Protein AF-A0A8S3Q4H9-F1 (afdb_monomer)

Radius of gyration: 23.8 Å; Cα contacts (8 Å, |Δi|>4): 415; chains: 1; bounding box: 61×42×68 Å

Structure (mmCIF, N/CA/C/O backbone):
data_AF-A0A8S3Q4H9-F1
#
_entry.id   AF-A0A8S3Q4H9-F1
#
loop_
_atom_site.group_PDB
_atom_site.id
_atom_site.type_symbol
_atom_site.label_atom_id
_atom_site.label_alt_id
_atom_site.label_comp_id
_atom_site.label_asym_id
_atom_site.label_entity_id
_atom_site.label_seq_id
_atom_site.pdbx_PDB_ins_code
_atom_site.Cartn_x
_atom_site.Cartn_y
_atom_site.Cartn_z
_atom_site.occupancy
_atom_site.B_iso_or_equiv
_atom_site.auth_seq_id
_atom_site.auth_comp_id
_atom_site.auth_asym_id
_atom_site.auth_atom_id
_atom_site.pdbx_PDB_model_num
ATOM 1 N N . MET A 1 1 ? -7.832 9.417 -12.670 1.00 55.56 1 MET A N 1
ATOM 2 C CA . MET A 1 1 ? -7.823 9.460 -11.190 1.00 55.56 1 MET A CA 1
ATOM 3 C C . MET A 1 1 ? -7.038 8.258 -10.675 1.00 55.56 1 MET A C 1
ATOM 5 O O . MET A 1 1 ? -7.212 7.181 -11.247 1.00 55.56 1 MET A O 1
ATOM 9 N N . PRO A 1 2 ? -6.100 8.424 -9.725 1.00 68.19 2 PRO A N 1
ATOM 10 C CA . PRO A 1 2 ? -5.492 7.291 -9.022 1.00 68.19 2 PRO A CA 1
ATOM 11 C C . PRO A 1 2 ? -6.553 6.582 -8.163 1.00 68.19 2 PRO A C 1
ATOM 13 O O . PRO A 1 2 ? -7.579 7.179 -7.849 1.00 68.19 2 PRO A O 1
ATOM 16 N N . GLY A 1 3 ? -6.345 5.305 -7.834 1.00 70.69 3 GLY A N 1
ATOM 17 C CA . GLY A 1 3 ? -7.277 4.544 -6.988 1.00 70.69 3 GLY A CA 1
ATOM 18 C C . GLY A 1 3 ? -8.607 4.146 -7.646 1.00 70.69 3 GLY A C 1
ATOM 19 O O . GLY A 1 3 ? -9.469 3.593 -6.978 1.00 70.69 3 GLY A O 1
ATOM 20 N N . ALA A 1 4 ? -8.778 4.359 -8.954 1.00 74.31 4 ALA A N 1
ATOM 21 C CA . ALA A 1 4 ? -10.004 4.014 -9.687 1.00 74.31 4 ALA A CA 1
ATOM 22 C C . ALA A 1 4 ? -10.158 2.507 -10.011 1.00 74.31 4 ALA A C 1
ATOM 24 O O . ALA A 1 4 ? -11.017 2.139 -10.807 1.00 74.31 4 ALA A O 1
ATOM 25 N N . GLY A 1 5 ? -9.307 1.639 -9.448 1.00 77.88 5 GLY A N 1
ATOM 26 C CA . GLY A 1 5 ? -9.375 0.186 -9.648 1.00 77.88 5 GLY A CA 1
ATOM 27 C C . GLY A 1 5 ? -8.655 -0.358 -10.889 1.00 77.88 5 GLY A C 1
ATOM 28 O O . GLY A 1 5 ? -9.023 -1.428 -11.362 1.00 77.88 5 GLY A O 1
ATOM 29 N N . LYS A 1 6 ? -7.635 0.336 -11.417 1.00 81.19 6 LYS A N 1
ATOM 30 C CA . LYS A 1 6 ? -6.842 -0.126 -12.578 1.00 81.19 6 LYS A CA 1
ATOM 31 C C . LYS A 1 6 ? -6.158 -1.478 -12.323 1.00 81.19 6 LYS A C 1
ATOM 33 O O . LYS A 1 6 ? -6.389 -2.423 -13.072 1.00 81.19 6 LYS A O 1
ATOM 38 N N . SER A 1 7 ? -5.401 -1.598 -11.232 1.00 82.50 7 SER A N 1
ATOM 39 C CA . SER A 1 7 ? -4.719 -2.846 -10.851 1.00 82.50 7 SER A CA 1
ATOM 40 C C . SER A 1 7 ? -5.711 -3.997 -10.637 1.00 82.50 7 SER A C 1
ATOM 42 O O . SER A 1 7 ? -5.511 -5.111 -11.104 1.00 82.50 7 SER A O 1
ATOM 44 N N . GLU A 1 8 ? -6.851 -3.695 -10.022 1.00 83.69 8 GLU A N 1
ATOM 45 C CA . GLU A 1 8 ? -7.946 -4.632 -9.755 1.00 83.69 8 GLU A CA 1
ATOM 46 C C . GLU A 1 8 ? -8.683 -5.077 -11.044 1.00 83.69 8 GLU A C 1
ATOM 48 O O . GLU A 1 8 ? -9.202 -6.194 -11.145 1.00 83.69 8 GLU A O 1
ATOM 53 N N . LEU A 1 9 ? -8.734 -4.221 -12.071 1.00 85.62 9 LEU A N 1
ATOM 54 C CA . LEU A 1 9 ? -9.206 -4.590 -13.406 1.00 85.62 9 LEU A CA 1
ATOM 55 C C . LEU A 1 9 ? -8.217 -5.547 -14.086 1.00 85.62 9 LEU A C 1
ATOM 57 O O . LEU A 1 9 ? -8.641 -6.572 -14.623 1.00 85.62 9 LEU A O 1
ATOM 61 N N . ILE A 1 10 ? -6.917 -5.249 -14.012 1.00 89.12 10 ILE A N 1
ATOM 62 C CA . ILE A 1 10 ? -5.840 -6.097 -14.544 1.00 89.12 10 ILE A CA 1
ATOM 63 C C . ILE A 1 10 ? -5.882 -7.490 -13.911 1.00 89.12 10 ILE A C 1
ATOM 65 O O . ILE A 1 10 ? -5.865 -8.487 -14.634 1.00 89.12 10 ILE A O 1
ATOM 69 N N . GLU A 1 11 ? -6.023 -7.578 -12.587 1.00 87.75 11 GLU A N 1
ATOM 70 C CA . GLU A 1 11 ? -6.192 -8.860 -11.896 1.00 87.75 11 GLU A CA 1
ATOM 71 C C . GLU A 1 11 ? -7.419 -9.621 -12.405 1.00 87.75 11 GLU A C 1
ATOM 73 O O . GLU A 1 11 ? -7.334 -10.815 -12.697 1.00 87.75 11 GLU A O 1
ATOM 78 N N . SER A 1 12 ? -8.547 -8.935 -12.609 1.00 87.88 12 SER A N 1
ATOM 79 C CA . SER A 1 12 ? -9.756 -9.578 -13.130 1.00 87.88 12 SER A CA 1
ATOM 80 C C . SER A 1 12 ? -9.584 -10.129 -14.553 1.00 87.88 12 SER A C 1
ATOM 82 O O . SER A 1 12 ? -10.133 -11.187 -14.867 1.00 87.88 12 SER A O 1
ATOM 84 N N . TYR A 1 13 ? -8.813 -9.452 -15.412 1.00 90.81 13 TYR A N 1
ATOM 85 C CA . TYR A 1 13 ? -8.485 -9.951 -16.748 1.00 90.81 13 TYR A CA 1
ATOM 86 C C . TYR A 1 13 ? -7.515 -11.127 -16.692 1.00 90.81 13 TYR A C 1
ATOM 88 O O . TYR A 1 13 ? -7.746 -12.128 -17.369 1.00 90.81 13 TYR A O 1
ATOM 96 N N . ALA A 1 14 ? -6.491 -11.055 -15.843 1.00 91.75 14 ALA A N 1
ATOM 97 C CA . ALA A 1 14 ? -5.544 -12.147 -15.668 1.00 91.75 14 ALA A CA 1
ATOM 98 C C . ALA A 1 14 ? -6.240 -13.424 -15.171 1.00 91.75 14 ALA A C 1
ATOM 100 O O . ALA A 1 14 ? -5.990 -14.501 -15.707 1.00 91.75 14 ALA A O 1
ATOM 101 N N . ILE A 1 15 ? -7.172 -13.306 -14.216 1.00 90.88 15 ILE A N 1
ATOM 102 C CA . ILE A 1 15 ? -7.975 -14.438 -13.725 1.00 90.88 15 ILE A CA 1
ATOM 103 C C . ILE A 1 15 ? -8.816 -15.046 -14.854 1.00 90.88 15 ILE A C 1
ATOM 105 O O . ILE A 1 15 ? -8.842 -16.268 -14.998 1.00 90.88 15 ILE A O 1
ATOM 109 N N . LYS A 1 16 ? -9.474 -14.216 -15.679 1.00 92.62 16 LYS A N 1
ATOM 110 C CA . LYS A 1 16 ? -10.245 -14.687 -16.847 1.00 92.62 16 LYS A CA 1
ATOM 111 C C . LYS A 1 16 ? -9.372 -15.437 -17.855 1.00 92.62 16 LYS A C 1
ATOM 113 O O . LYS A 1 16 ? -9.821 -16.431 -18.415 1.00 92.62 16 LYS A O 1
ATOM 118 N N . ASP A 1 17 ? -8.131 -14.995 -18.038 1.00 92.00 17 ASP A N 1
ATOM 119 C CA . ASP A 1 17 ? -7.138 -15.629 -18.910 1.00 92.00 17 ASP A CA 1
ATOM 120 C C . ASP A 1 17 ? -6.414 -16.825 -18.248 1.00 92.00 17 ASP A C 1
ATOM 122 O O . ASP A 1 17 ? -5.519 -17.418 -18.855 1.00 92.00 17 ASP A O 1
ATOM 126 N N . VAL A 1 18 ? -6.787 -17.206 -17.016 1.00 94.62 18 VAL A N 1
ATOM 127 C CA . VAL A 1 18 ? -6.151 -18.277 -16.220 1.00 94.62 18 VAL A CA 1
ATOM 128 C C . VAL A 1 18 ? -4.647 -18.022 -16.018 1.00 94.62 18 VAL A C 1
ATOM 130 O O . VAL A 1 18 ? -3.803 -18.917 -16.102 1.00 94.62 18 VAL A O 1
ATOM 133 N N . LYS A 1 19 ? -4.296 -16.760 -15.761 1.00 94.44 19 LYS A N 1
ATOM 134 C CA . LYS A 1 19 ? -2.932 -16.297 -15.498 1.00 94.44 19 LYS A CA 1
ATOM 135 C C . LYS A 1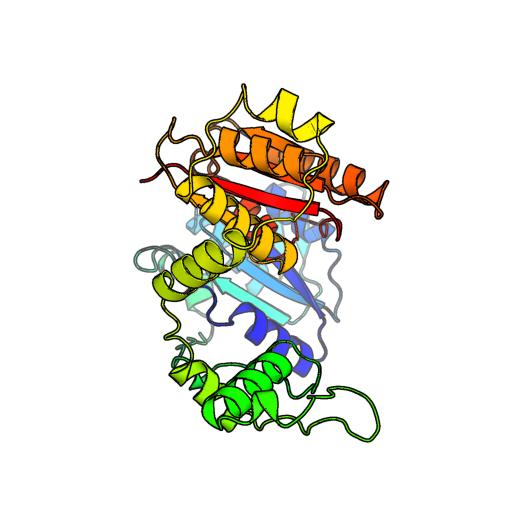 19 ? -2.796 -15.782 -14.071 1.00 94.44 19 LYS A C 1
ATOM 137 O O . LYS A 1 19 ? -3.729 -15.236 -13.489 1.00 94.44 19 LYS A O 1
ATOM 142 N N . ARG A 1 20 ? -1.584 -15.896 -13.528 1.00 92.00 20 ARG A N 1
ATOM 143 C CA . ARG A 1 20 ? -1.177 -15.228 -12.286 1.00 92.00 20 ARG A CA 1
ATOM 144 C C . ARG A 1 20 ? -0.385 -13.966 -12.618 1.00 92.00 20 ARG A C 1
ATOM 146 O O . ARG A 1 20 ? 0.617 -14.046 -13.324 1.00 92.00 20 ARG A O 1
ATOM 153 N N . THR A 1 21 ? -0.800 -12.821 -12.096 1.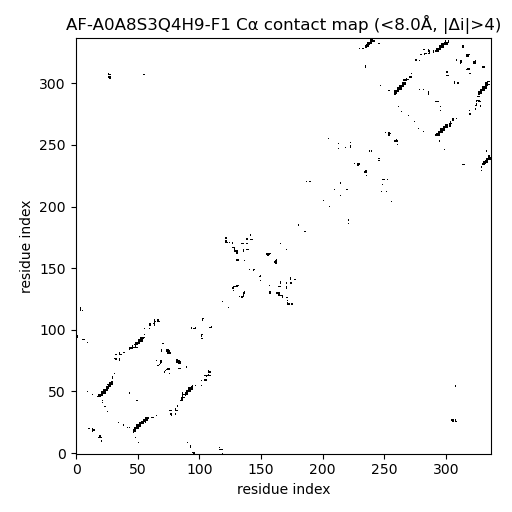00 92.31 21 THR A N 1
ATOM 154 C CA . THR A 1 21 ? -0.075 -11.559 -12.279 1.00 92.31 21 THR A CA 1
ATOM 155 C C . THR A 1 21 ? 1.263 -11.576 -11.537 1.00 92.31 21 THR A C 1
ATOM 157 O O . THR A 1 21 ? 1.372 -12.077 -10.415 1.00 92.31 21 THR A O 1
ATOM 160 N N . VAL A 1 22 ? 2.299 -11.039 -12.182 1.00 90.00 22 VAL A N 1
ATOM 161 C CA . VAL A 1 22 ? 3.592 -10.728 -11.563 1.00 90.00 22 VAL A CA 1
ATOM 162 C C . VAL A 1 22 ? 3.902 -9.268 -11.855 1.00 90.00 22 VAL A C 1
ATOM 164 O O . VAL A 1 22 ? 4.101 -8.897 -13.013 1.00 90.00 22 VAL A O 1
ATOM 167 N N . THR A 1 23 ? 3.905 -8.447 -10.808 1.00 89.88 23 THR A N 1
ATOM 168 C CA . THR A 1 23 ? 4.097 -6.999 -10.920 1.00 89.88 23 THR A CA 1
ATOM 169 C C . THR A 1 23 ? 5.568 -6.649 -11.125 1.00 89.88 23 THR A C 1
ATOM 171 O O . THR A 1 23 ? 6.446 -7.135 -10.413 1.00 89.88 23 THR A O 1
ATOM 174 N N . PHE A 1 24 ? 5.831 -5.763 -12.080 1.00 90.31 24 PHE A N 1
ATOM 175 C CA . PHE A 1 24 ? 7.130 -5.187 -12.381 1.00 90.31 24 PHE A CA 1
ATOM 176 C C . PHE A 1 24 ? 7.023 -3.661 -12.373 1.00 90.31 24 PHE A C 1
ATOM 178 O O . PHE A 1 24 ? 6.574 -3.048 -13.339 1.00 90.31 24 PHE A O 1
ATOM 185 N N . GLN A 1 25 ? 7.419 -3.055 -11.255 1.00 86.94 25 GLN A N 1
ATOM 186 C CA . GLN A 1 25 ? 7.307 -1.612 -11.049 1.00 86.94 25 GLN A CA 1
ATOM 187 C C . GLN A 1 25 ? 8.509 -0.856 -11.638 1.00 86.94 25 GLN A C 1
ATOM 189 O O . GLN A 1 25 ? 9.664 -1.208 -11.370 1.00 86.94 25 GLN A O 1
ATOM 194 N N . ILE A 1 26 ? 8.254 0.210 -12.392 1.00 87.19 26 ILE A N 1
ATOM 195 C CA . ILE A 1 26 ? 9.269 1.087 -12.985 1.00 87.19 26 ILE A CA 1
ATOM 196 C C . ILE A 1 26 ? 8.989 2.525 -12.541 1.00 87.19 26 ILE A C 1
ATOM 198 O O . ILE A 1 26 ? 7.972 3.102 -12.909 1.00 87.19 26 ILE A O 1
ATOM 202 N N . SER A 1 27 ? 9.883 3.111 -11.748 1.00 83.00 27 SER A N 1
ATOM 203 C CA . SER A 1 27 ? 9.786 4.503 -11.289 1.00 83.00 27 SER A CA 1
ATOM 204 C C . SER A 1 27 ? 11.159 5.037 -10.884 1.00 83.00 27 SER A C 1
ATOM 206 O O . SER A 1 27 ? 12.018 4.248 -10.498 1.00 83.00 27 SER A O 1
ATOM 208 N N . GLY A 1 28 ? 11.335 6.358 -10.893 1.00 77.06 28 GLY A N 1
ATOM 209 C CA . GLY A 1 28 ? 12.573 7.032 -10.502 1.00 77.06 28 GLY A CA 1
ATOM 210 C C . GLY A 1 28 ? 13.608 7.107 -11.634 1.00 77.06 28 GLY A C 1
ATOM 211 O O . GLY A 1 28 ? 13.233 7.120 -12.813 1.00 77.06 28 GLY A O 1
ATOM 212 N N . PRO A 1 29 ? 14.907 7.189 -11.297 1.00 75.81 29 PRO A N 1
ATOM 213 C CA . PRO A 1 29 ? 15.983 7.232 -12.279 1.00 75.81 29 PRO A CA 1
ATOM 214 C C . PRO A 1 29 ? 15.976 6.015 -13.212 1.00 75.81 29 PRO A C 1
ATOM 216 O O . PRO A 1 29 ? 15.948 4.868 -12.760 1.00 75.81 29 PRO A O 1
ATOM 219 N N . PHE A 1 30 ? 16.020 6.247 -14.524 1.00 86.88 30 PHE A N 1
ATOM 220 C CA . PHE A 1 30 ? 16.040 5.153 -15.494 1.00 86.88 30 PHE A CA 1
ATOM 221 C C . PHE A 1 30 ? 17.415 4.464 -15.524 1.00 86.88 30 PHE A C 1
ATOM 223 O O . PHE A 1 30 ? 18.418 5.054 -15.917 1.00 86.88 30 PHE A O 1
ATOM 230 N N . ASN A 1 31 ? 17.459 3.185 -15.135 1.00 89.62 31 ASN A N 1
ATOM 231 C CA . ASN A 1 31 ? 18.650 2.337 -15.221 1.00 89.62 31 ASN A CA 1
ATOM 232 C C . ASN A 1 31 ? 18.332 1.048 -15.986 1.00 89.62 31 ASN A C 1
ATOM 234 O O . ASN A 1 31 ? 17.812 0.078 -15.429 1.00 89.62 31 ASN A O 1
ATOM 238 N N . ARG A 1 32 ? 18.699 1.022 -17.270 1.00 94.12 32 ARG A N 1
ATOM 239 C CA . ARG A 1 32 ? 18.432 -0.102 -18.172 1.00 94.12 32 ARG A CA 1
ATOM 240 C C . ARG A 1 32 ? 18.973 -1.439 -17.661 1.00 94.12 32 ARG A C 1
ATOM 242 O O . ARG A 1 32 ? 18.243 -2.426 -17.682 1.00 94.12 32 ARG A O 1
ATOM 249 N N . LEU A 1 33 ? 20.233 -1.490 -17.221 1.00 93.31 33 LEU A N 1
ATOM 250 C CA . LEU A 1 33 ? 20.851 -2.734 -16.746 1.00 93.31 33 LEU A CA 1
ATOM 251 C C . LEU A 1 33 ? 20.125 -3.255 -15.499 1.00 93.31 33 LEU A C 1
ATOM 253 O O . LEU A 1 33 ? 19.738 -4.421 -15.468 1.00 93.31 33 LEU A O 1
ATOM 257 N N . GLY A 1 34 ? 19.851 -2.369 -14.538 1.00 89.44 34 GLY A N 1
ATOM 258 C CA . GLY A 1 34 ? 19.117 -2.719 -13.321 1.00 89.44 34 GLY A CA 1
ATOM 259 C C . GLY A 1 34 ? 17.703 -3.239 -13.603 1.00 89.44 34 GLY A C 1
ATOM 260 O O . GLY A 1 34 ? 17.252 -4.187 -12.963 1.00 89.44 34 GLY A O 1
ATOM 261 N N . LEU A 1 35 ? 17.002 -2.687 -14.602 1.00 93.06 35 LEU A N 1
ATOM 262 C CA . LEU A 1 35 ? 15.692 -3.204 -15.021 1.00 93.06 35 LEU A CA 1
ATOM 263 C C . LEU A 1 35 ? 15.782 -4.619 -15.610 1.00 93.06 35 LEU A C 1
ATOM 265 O O . LEU A 1 35 ? 14.942 -5.459 -15.289 1.00 93.06 35 LEU A O 1
ATOM 269 N N . ILE A 1 36 ? 16.797 -4.906 -16.431 1.00 96.25 36 ILE A N 1
ATOM 270 C CA . ILE A 1 36 ? 17.010 -6.248 -17.000 1.00 96.25 36 ILE A CA 1
ATOM 271 C C . ILE A 1 36 ? 17.325 -7.260 -15.894 1.00 96.25 36 ILE A C 1
ATOM 273 O O . ILE A 1 36 ? 16.748 -8.346 -15.873 1.00 96.25 36 ILE A O 1
ATOM 277 N N . GLU A 1 37 ? 18.195 -6.906 -14.949 1.00 91.94 37 GLU A N 1
ATOM 278 C CA . GLU A 1 37 ? 18.534 -7.768 -13.811 1.00 91.94 37 GLU A CA 1
ATOM 279 C C . GLU A 1 37 ? 17.305 -8.075 -12.946 1.00 91.94 37 GLU A C 1
ATOM 281 O O . GLU A 1 37 ? 17.065 -9.235 -12.598 1.00 91.94 37 GLU A O 1
ATOM 286 N N . ARG A 1 38 ? 16.461 -7.071 -12.679 1.00 91.62 38 ARG A N 1
ATOM 287 C CA . ARG A 1 38 ? 15.190 -7.263 -11.967 1.00 91.62 38 ARG A CA 1
ATOM 288 C C . ARG A 1 38 ? 14.218 -8.157 -12.744 1.00 91.62 38 ARG A C 1
ATOM 290 O O . ARG A 1 38 ? 13.607 -9.033 -12.137 1.00 91.62 38 ARG A O 1
ATOM 297 N N . LEU A 1 39 ? 14.098 -8.009 -14.069 1.00 94.38 39 LEU A N 1
ATOM 298 C CA . LEU A 1 39 ? 13.272 -8.902 -14.902 1.00 94.38 39 LEU A CA 1
ATOM 299 C C . LEU A 1 39 ? 13.735 -10.364 -14.817 1.00 94.38 39 LEU A C 1
ATOM 301 O O . LEU A 1 39 ? 12.905 -11.270 -14.714 1.00 94.38 39 LEU A O 1
ATOM 305 N N . ILE A 1 40 ? 15.050 -10.604 -14.815 1.00 94.25 40 ILE A N 1
ATOM 306 C CA . ILE A 1 40 ? 15.623 -11.948 -14.648 1.00 94.25 40 ILE A CA 1
ATOM 307 C C . ILE A 1 40 ? 15.227 -12.535 -13.283 1.00 94.25 40 ILE A C 1
ATOM 309 O O . ILE A 1 40 ? 14.835 -13.703 -13.198 1.00 94.25 40 ILE A O 1
ATOM 313 N N . GLN A 1 41 ? 15.273 -11.729 -12.218 1.00 91.44 41 GLN A N 1
ATOM 314 C CA . GLN A 1 41 ? 14.922 -12.158 -10.859 1.00 91.44 41 GLN A CA 1
ATOM 315 C C . GLN A 1 41 ? 13.446 -12.557 -10.701 1.00 91.44 41 GLN A C 1
ATOM 317 O O . GLN A 1 41 ? 13.153 -13.430 -9.882 1.00 91.44 41 GLN A O 1
ATOM 322 N N . LEU A 1 42 ? 12.531 -12.010 -11.516 1.00 89.31 42 LEU A N 1
ATOM 323 C CA . LEU A 1 42 ? 11.105 -12.373 -11.483 1.00 89.31 42 LEU A CA 1
ATOM 324 C C . LEU A 1 42 ? 10.833 -13.839 -11.853 1.00 89.31 42 LEU A C 1
ATOM 326 O O . LEU A 1 42 ? 9.771 -14.361 -11.515 1.00 89.31 42 LEU A O 1
ATOM 330 N N . LYS A 1 43 ? 11.759 -14.507 -12.564 1.00 92.06 43 LYS A N 1
ATOM 331 C CA . LYS A 1 43 ? 11.639 -15.920 -12.985 1.00 92.06 43 LYS A CA 1
ATOM 332 C C . LYS A 1 43 ? 10.281 -16.241 -13.633 1.00 92.06 43 LYS A C 1
ATOM 334 O O . LYS A 1 43 ? 9.642 -17.245 -13.304 1.00 92.06 43 LYS A O 1
ATOM 339 N N . LEU A 1 44 ? 9.832 -15.379 -14.552 1.00 93.94 44 LEU A N 1
ATOM 340 C CA . LEU A 1 44 ? 8.531 -15.511 -15.215 1.00 93.94 44 LEU A CA 1
ATOM 341 C C . LEU A 1 44 ? 8.364 -16.873 -15.909 1.00 93.94 44 LEU A C 1
ATOM 343 O O . LEU A 1 44 ? 9.315 -17.463 -16.422 1.00 93.94 44 LEU A O 1
ATOM 347 N N . GLN A 1 45 ? 7.121 -17.352 -15.940 1.00 93.62 45 GLN A N 1
ATOM 348 C CA . GLN A 1 45 ? 6.710 -18.645 -16.487 1.00 93.62 45 GLN A CA 1
ATOM 349 C C . GLN A 1 45 ? 5.491 -18.434 -17.387 1.00 93.62 45 GLN A C 1
ATOM 351 O O . GLN A 1 45 ? 4.822 -17.408 -17.294 1.00 93.62 45 GLN A O 1
ATOM 356 N N . ARG A 1 46 ? 5.140 -19.424 -18.213 1.00 93.50 46 ARG A N 1
ATOM 357 C CA . ARG A 1 46 ? 4.017 -19.315 -19.168 1.00 93.50 46 ARG A CA 1
ATOM 358 C C . ARG A 1 46 ? 2.641 -19.092 -18.533 1.00 93.50 46 ARG A C 1
ATOM 360 O O . ARG A 1 46 ? 1.741 -18.596 -19.199 1.00 93.50 46 ARG A O 1
ATOM 367 N N . TYR A 1 47 ? 2.449 -19.484 -17.276 1.00 93.19 47 TYR A N 1
ATOM 368 C CA . TYR A 1 47 ? 1.200 -19.246 -16.543 1.00 93.19 47 TYR A CA 1
ATOM 369 C C . TYR A 1 47 ? 1.173 -17.873 -15.849 1.00 93.19 47 TYR A C 1
ATOM 371 O O . TYR A 1 47 ? 0.164 -17.508 -15.247 1.00 93.19 47 TYR A O 1
ATOM 379 N N . HIS A 1 48 ? 2.267 -17.108 -15.919 1.00 95.44 48 HIS A N 1
ATOM 380 C CA . HIS A 1 48 ? 2.303 -15.735 -15.440 1.00 95.44 48 HIS A CA 1
ATOM 381 C C . HIS A 1 48 ? 1.818 -14.761 -16.519 1.00 95.44 48 HIS A C 1
ATOM 383 O O . HIS A 1 48 ? 2.014 -14.992 -17.712 1.00 95.44 48 HIS A O 1
ATOM 389 N N . ALA A 1 49 ? 1.226 -13.655 -16.079 1.00 95.88 49 ALA A N 1
ATOM 390 C CA . ALA A 1 49 ? 1.061 -12.443 -16.868 1.00 95.88 49 ALA A CA 1
ATOM 391 C C . ALA A 1 49 ? 1.956 -11.351 -16.272 1.00 95.88 49 ALA A C 1
ATOM 393 O O . ALA A 1 49 ? 1.912 -11.107 -15.063 1.00 95.88 49 ALA A O 1
ATOM 394 N N . LEU A 1 50 ? 2.777 -10.712 -17.105 1.00 95.56 50 LEU A N 1
ATOM 395 C CA . LEU A 1 50 ? 3.637 -9.616 -16.671 1.00 95.56 50 LEU A CA 1
ATOM 396 C C . LEU A 1 50 ? 2.799 -8.347 -16.534 1.00 95.56 50 LEU A C 1
ATOM 398 O O . LEU A 1 50 ? 2.216 -7.878 -17.505 1.00 95.56 50 LEU A O 1
ATOM 402 N N . TYR A 1 51 ? 2.747 -7.785 -15.336 1.00 94.00 51 TYR A N 1
ATOM 403 C CA . TYR A 1 51 ? 2.058 -6.531 -15.074 1.00 94.00 51 TYR A CA 1
ATOM 404 C C . TYR A 1 51 ? 3.095 -5.427 -14.859 1.00 94.00 51 TYR A C 1
ATOM 406 O O . TYR A 1 51 ? 3.753 -5.391 -13.826 1.00 94.00 51 TYR A O 1
ATOM 414 N N . ILE A 1 52 ? 3.275 -4.556 -15.850 1.00 92.56 52 ILE A N 1
ATOM 415 C CA . ILE A 1 52 ? 4.220 -3.439 -15.803 1.00 92.56 52 ILE A CA 1
ATOM 416 C C . ILE A 1 52 ? 3.501 -2.217 -15.225 1.00 92.56 52 ILE A C 1
ATOM 418 O O . ILE A 1 52 ? 2.594 -1.681 -15.860 1.00 92.56 52 ILE A O 1
ATOM 422 N N . ASP A 1 53 ? 3.916 -1.786 -14.037 1.00 88.38 53 ASP A N 1
ATOM 423 C CA . ASP A 1 53 ? 3.396 -0.593 -13.361 1.00 88.38 53 ASP A CA 1
ATOM 424 C C . ASP A 1 53 ? 4.404 0.556 -13.496 1.00 88.38 53 ASP A C 1
ATOM 426 O O . ASP A 1 53 ? 5.504 0.502 -12.939 1.00 88.38 53 ASP A O 1
ATOM 430 N N . ILE A 1 54 ? 4.059 1.564 -14.299 1.00 87.62 54 ILE A N 1
ATOM 431 C CA . ILE A 1 54 ? 4.943 2.670 -14.670 1.00 87.62 54 ILE A CA 1
ATOM 432 C C . ILE A 1 54 ? 4.565 3.921 -13.876 1.00 87.62 54 ILE A C 1
ATOM 434 O O . ILE A 1 54 ? 3.551 4.569 -14.145 1.00 87.62 54 ILE A O 1
ATOM 438 N N . GLY A 1 55 ? 5.426 4.292 -12.932 1.00 82.44 55 GLY A N 1
ATOM 439 C CA . GLY A 1 55 ? 5.391 5.563 -12.215 1.00 82.44 55 GLY A CA 1
ATOM 440 C C . GLY A 1 55 ? 6.157 6.680 -12.931 1.00 82.44 55 GLY A C 1
ATOM 441 O O . GLY A 1 55 ? 6.570 6.554 -14.081 1.00 82.44 55 GLY A O 1
ATOM 442 N N . THR A 1 56 ? 6.381 7.793 -12.230 1.00 77.88 56 THR A N 1
ATOM 443 C CA . THR A 1 56 ? 7.242 8.884 -12.716 1.00 77.88 56 THR A CA 1
ATOM 444 C C . THR A 1 56 ? 8.663 8.374 -12.946 1.00 77.88 56 THR A C 1
ATOM 446 O O . THR A 1 56 ? 9.214 7.719 -12.064 1.00 77.88 56 THR A O 1
ATOM 449 N N . VAL A 1 57 ? 9.264 8.696 -14.093 1.00 82.50 57 VAL A N 1
ATOM 450 C CA . VAL A 1 57 ? 10.638 8.312 -14.455 1.00 82.50 57 VAL A CA 1
ATOM 451 C C . VAL A 1 57 ? 11.448 9.516 -14.926 1.00 82.50 57 VAL A C 1
ATOM 453 O O . VAL A 1 57 ? 10.879 10.456 -15.479 1.00 82.50 57 VAL A O 1
ATOM 456 N N . SER A 1 58 ? 12.767 9.486 -14.709 1.00 80.06 58 SER A N 1
ATOM 457 C CA . SER A 1 58 ? 13.670 10.581 -15.100 1.00 80.06 58 SER A CA 1
ATOM 458 C C . SER A 1 58 ? 13.850 10.706 -16.615 1.00 80.06 58 SER A C 1
ATOM 460 O O . SER A 1 58 ? 13.998 11.814 -17.119 1.00 80.06 58 SER A O 1
ATOM 462 N N . ASP A 1 59 ? 13.844 9.575 -17.328 1.00 86.62 59 ASP A N 1
ATOM 463 C CA . ASP A 1 59 ? 14.011 9.509 -18.781 1.00 86.62 59 ASP A CA 1
ATOM 464 C C . ASP A 1 59 ? 12.917 8.623 -19.406 1.00 86.62 59 ASP A C 1
ATOM 466 O O . ASP A 1 59 ? 13.030 7.392 -19.425 1.00 86.62 59 ASP A O 1
ATOM 470 N N . PRO A 1 60 ? 11.806 9.223 -19.866 1.00 88.25 60 PRO A N 1
ATOM 471 C CA . PRO A 1 60 ? 10.713 8.472 -20.464 1.00 88.25 60 PRO A CA 1
ATOM 472 C C . PRO A 1 60 ? 11.019 7.996 -21.893 1.00 88.25 60 PRO A C 1
ATOM 474 O O . PRO A 1 60 ? 10.391 7.040 -22.340 1.00 88.25 60 PRO A O 1
ATOM 477 N N . PHE A 1 61 ? 11.969 8.609 -22.609 1.00 90.44 61 PHE A N 1
ATOM 478 C CA . PHE A 1 61 ? 12.298 8.212 -23.984 1.00 90.44 61 PHE A CA 1
ATOM 479 C C . PHE A 1 61 ? 13.085 6.904 -24.006 1.00 90.44 61 PHE A C 1
ATOM 481 O O . PHE A 1 61 ? 12.740 5.982 -24.747 1.00 90.44 61 PHE A O 1
ATOM 488 N N . ASP A 1 62 ? 14.094 6.787 -23.145 1.00 92.12 62 ASP A N 1
ATOM 489 C CA . ASP A 1 62 ? 14.842 5.539 -22.997 1.00 92.12 62 ASP A CA 1
ATOM 490 C C . ASP A 1 62 ? 13.960 4.408 -22.445 1.00 92.12 62 ASP A C 1
ATOM 492 O O . ASP A 1 62 ? 14.104 3.242 -22.843 1.00 92.12 62 ASP A O 1
ATOM 496 N N . LEU A 1 63 ? 12.994 4.746 -21.581 1.00 93.50 63 LEU A N 1
ATOM 497 C CA . LEU A 1 63 ? 11.961 3.806 -21.160 1.00 93.50 63 LEU A CA 1
ATOM 498 C C . LEU A 1 63 ? 11.096 3.346 -22.340 1.00 93.50 63 LEU A C 1
ATOM 500 O O . LEU A 1 63 ? 10.833 2.149 -22.447 1.00 93.50 63 LEU A O 1
ATOM 504 N N . ASP A 1 64 ? 10.676 4.242 -23.235 1.00 93.62 64 ASP A N 1
ATOM 505 C CA . ASP A 1 64 ? 9.878 3.864 -24.406 1.00 93.62 64 ASP A CA 1
ATOM 506 C C . ASP A 1 64 ? 10.631 2.876 -25.307 1.00 93.62 64 ASP A C 1
ATOM 508 O O . ASP A 1 64 ? 10.084 1.840 -25.681 1.00 93.62 64 ASP A O 1
ATOM 512 N N . ILE A 1 65 ? 11.920 3.126 -25.569 1.00 94.00 65 ILE A N 1
ATOM 513 C CA . ILE A 1 65 ? 12.783 2.214 -26.340 1.00 94.00 65 ILE A CA 1
ATOM 514 C C . ILE A 1 65 ? 12.886 0.849 -25.650 1.00 94.00 65 ILE A C 1
ATOM 516 O O . ILE A 1 65 ? 12.824 -0.198 -26.302 1.00 94.00 65 ILE A O 1
ATOM 520 N N . PHE A 1 66 ? 13.050 0.838 -24.327 1.00 95.75 66 PHE A N 1
ATOM 521 C CA . PHE A 1 66 ? 13.089 -0.394 -23.547 1.00 95.75 66 PHE A CA 1
ATOM 522 C C . PHE A 1 66 ? 11.773 -1.177 -23.642 1.00 95.75 66 PHE A C 1
ATOM 524 O O . PHE A 1 66 ? 11.800 -2.382 -23.896 1.00 95.75 66 PHE A O 1
ATOM 531 N N . LEU A 1 67 ? 10.629 -0.504 -23.483 1.00 94.94 67 LEU A N 1
ATOM 532 C CA . LEU A 1 67 ? 9.305 -1.116 -23.598 1.00 94.94 67 LEU A CA 1
ATOM 533 C C . LEU A 1 67 ? 9.052 -1.634 -25.014 1.00 94.94 67 LEU A C 1
ATOM 535 O O . LEU A 1 67 ? 8.545 -2.743 -25.163 1.00 94.94 67 LEU A O 1
ATOM 539 N N . PHE A 1 68 ? 9.456 -0.886 -26.042 1.00 94.56 68 PHE A N 1
ATOM 540 C CA . PHE A 1 68 ? 9.368 -1.315 -27.435 1.00 94.56 68 PHE A CA 1
ATOM 541 C C . PHE A 1 68 ? 10.090 -2.638 -27.649 1.00 94.56 68 PHE A C 1
ATOM 543 O O . PHE A 1 68 ? 9.501 -3.605 -28.124 1.00 94.56 68 PHE A O 1
ATOM 550 N N . GLN A 1 69 ? 11.354 -2.713 -27.240 1.00 95.50 69 GLN A N 1
ATOM 551 C CA . GLN A 1 69 ? 12.148 -3.927 -27.389 1.00 95.50 69 GLN A CA 1
ATOM 552 C C . GLN A 1 69 ? 11.545 -5.093 -26.596 1.00 95.50 69 GLN A C 1
ATOM 554 O O . GLN A 1 69 ? 11.375 -6.187 -27.137 1.00 95.50 69 GLN A O 1
ATOM 559 N N . LEU A 1 70 ? 11.138 -4.849 -25.349 1.00 95.44 70 LEU A N 1
ATOM 560 C CA . LEU A 1 70 ? 10.549 -5.881 -24.505 1.00 95.44 70 LEU A CA 1
ATOM 561 C C . LEU A 1 70 ? 9.246 -6.428 -25.097 1.00 95.44 70 LEU A C 1
ATOM 563 O O . LEU A 1 70 ? 9.106 -7.637 -25.219 1.00 95.44 70 LEU A O 1
ATOM 567 N N . ILE A 1 71 ? 8.308 -5.558 -25.469 1.00 92.88 71 ILE A N 1
ATOM 568 C CA . ILE A 1 71 ? 6.945 -5.943 -25.857 1.00 92.88 71 ILE A CA 1
ATOM 569 C C . ILE A 1 71 ? 6.889 -6.401 -27.316 1.00 92.88 71 ILE A C 1
ATOM 571 O O . ILE A 1 71 ? 6.230 -7.391 -27.623 1.00 92.88 71 ILE A O 1
ATOM 575 N N . VAL A 1 72 ? 7.563 -5.685 -28.218 1.00 91.38 72 VAL A N 1
ATOM 576 C CA . VAL A 1 72 ? 7.474 -5.929 -29.665 1.00 91.38 72 VAL A CA 1
ATOM 577 C C . VAL A 1 72 ? 8.451 -7.012 -30.101 1.00 91.38 72 VAL A C 1
ATOM 579 O O . VAL A 1 72 ? 8.072 -7.901 -30.860 1.00 91.38 72 VAL A O 1
ATOM 582 N N . PHE A 1 73 ? 9.698 -6.974 -29.623 1.00 93.81 73 PHE A N 1
ATOM 583 C CA . PHE A 1 73 ? 10.685 -8.001 -29.977 1.00 93.81 73 PHE A CA 1
ATOM 584 C C . PHE A 1 73 ? 10.682 -9.196 -29.028 1.00 93.81 73 PHE A C 1
ATOM 586 O O . PHE A 1 73 ? 11.239 -10.241 -29.363 1.00 93.81 73 PHE A O 1
ATOM 593 N N . GLY A 1 74 ? 10.082 -9.066 -27.846 1.00 94.62 74 GLY A N 1
ATOM 594 C CA . GLY A 1 74 ? 10.116 -10.118 -26.837 1.00 94.62 74 GLY A CA 1
ATOM 595 C C . GLY A 1 74 ? 11.457 -10.228 -26.112 1.00 94.62 74 GLY A C 1
ATOM 596 O O . GLY A 1 74 ? 11.659 -11.200 -25.385 1.00 94.62 74 GLY A O 1
ATOM 597 N N . TYR A 1 75 ? 12.388 -9.283 -26.302 1.00 95.81 75 TYR A N 1
ATOM 598 C CA . TYR A 1 75 ? 13.701 -9.318 -25.658 1.00 95.81 75 TYR A CA 1
ATOM 599 C C . TYR A 1 75 ? 14.292 -7.925 -25.419 1.00 95.81 75 TYR A C 1
ATOM 601 O O . TYR A 1 75 ? 14.058 -6.984 -26.170 1.00 95.81 75 TYR A O 1
ATOM 609 N N . VAL A 1 76 ? 15.127 -7.813 -24.388 1.00 97.12 76 VAL A N 1
ATOM 610 C CA . VAL A 1 76 ? 15.919 -6.618 -24.065 1.00 97.12 76 VAL A CA 1
ATOM 611 C C . VAL A 1 76 ? 17.346 -7.018 -23.711 1.00 97.12 76 VAL A C 1
ATOM 613 O O . VAL A 1 76 ? 17.582 -8.087 -23.151 1.00 97.12 76 VAL A O 1
ATOM 616 N N . SER A 1 77 ? 18.315 -6.160 -24.022 1.00 96.56 77 SER A N 1
ATOM 617 C CA . SER A 1 77 ? 19.725 -6.380 -23.680 1.00 96.56 77 SER A CA 1
ATOM 618 C C . SER A 1 77 ? 20.436 -5.098 -23.252 1.00 96.56 77 SER A C 1
ATOM 620 O O . SER A 1 77 ? 20.067 -3.993 -23.658 1.00 96.56 77 SER A O 1
ATOM 622 N N . SER A 1 78 ? 21.453 -5.242 -22.408 1.00 96.25 78 SER A N 1
ATOM 623 C CA . SER A 1 78 ? 22.375 -4.182 -22.004 1.00 96.25 78 SER A CA 1
ATOM 624 C C . SER A 1 78 ? 23.740 -4.804 -21.719 1.00 96.25 78 SER A C 1
ATOM 626 O O . SER A 1 78 ? 23.876 -5.619 -20.806 1.00 96.25 78 SER A O 1
ATOM 628 N N . GLY A 1 79 ? 24.752 -4.449 -22.515 1.00 93.00 79 GLY A N 1
ATOM 629 C CA . GLY A 1 79 ? 26.067 -5.090 -22.445 1.00 93.00 79 GLY A CA 1
ATOM 630 C C . GLY A 1 79 ? 25.977 -6.600 -22.697 1.00 93.00 79 GLY A C 1
ATOM 631 O O . GLY A 1 79 ? 25.428 -7.035 -23.707 1.00 93.00 79 GLY A O 1
ATOM 632 N N . SER A 1 80 ? 26.504 -7.398 -21.767 1.00 93.88 80 SER A N 1
ATOM 633 C CA . SER A 1 80 ? 26.462 -8.868 -21.797 1.00 93.88 80 SER A CA 1
ATOM 634 C C . SER A 1 80 ? 25.185 -9.473 -21.206 1.00 93.88 80 SER A C 1
ATOM 636 O O . SER A 1 80 ? 25.021 -10.691 -21.234 1.00 93.88 80 SER A O 1
ATOM 638 N N . THR A 1 81 ? 24.301 -8.653 -20.638 1.00 96.56 81 THR A N 1
ATOM 639 C CA . THR A 1 81 ? 23.088 -9.117 -19.962 1.00 96.56 81 THR A CA 1
ATOM 640 C C . THR A 1 81 ? 21.900 -8.981 -20.903 1.00 96.56 81 THR A C 1
ATOM 642 O O . THR A 1 81 ? 21.690 -7.930 -21.511 1.00 96.56 81 THR A O 1
ATOM 645 N N . ALA A 1 82 ? 21.099 -10.037 -21.020 1.00 96.56 82 ALA A N 1
ATOM 646 C CA . ALA A 1 82 ? 19.894 -10.042 -21.835 1.00 96.56 82 ALA A CA 1
ATOM 647 C C . ALA A 1 82 ? 18.756 -10.776 -21.128 1.00 96.56 82 ALA A C 1
ATOM 649 O O . ALA A 1 82 ? 18.979 -11.691 -20.336 1.00 96.56 82 ALA A O 1
ATOM 650 N N . TYR A 1 83 ? 17.534 -10.374 -21.449 1.00 97.19 83 TYR A N 1
ATOM 651 C CA . TYR A 1 83 ? 16.310 -10.993 -20.975 1.00 97.19 83 TYR A CA 1
ATOM 652 C C . TYR A 1 83 ? 15.363 -11.212 -22.153 1.00 97.19 83 TYR A C 1
ATOM 654 O O . TYR A 1 83 ? 15.187 -10.318 -22.979 1.00 97.19 83 TYR A O 1
ATOM 662 N N . ALA A 1 84 ? 14.748 -12.391 -22.211 1.00 96.69 84 ALA A N 1
ATOM 663 C CA . ALA A 1 84 ? 13.713 -12.735 -23.176 1.00 96.69 84 ALA A CA 1
ATOM 664 C C . ALA A 1 84 ? 12.417 -13.068 -22.432 1.00 96.69 84 ALA A C 1
ATOM 666 O O . ALA A 1 84 ? 12.438 -13.795 -21.434 1.00 96.69 84 ALA A O 1
ATOM 667 N N . LEU A 1 85 ? 11.293 -12.542 -22.916 1.00 94.75 85 LEU A N 1
ATOM 668 C CA . LEU A 1 85 ? 9.981 -12.796 -22.335 1.00 94.75 85 LEU A CA 1
ATOM 669 C C . LEU A 1 85 ? 9.603 -14.273 -22.459 1.00 94.75 85 LEU A C 1
ATOM 671 O O . LEU A 1 85 ? 9.698 -14.882 -23.523 1.00 94.75 85 LEU A O 1
ATOM 675 N N . THR A 1 86 ? 9.118 -14.836 -21.356 1.00 92.56 86 THR A N 1
ATOM 676 C CA . THR A 1 86 ? 8.633 -16.224 -21.287 1.00 92.56 86 THR A CA 1
ATOM 677 C C . THR A 1 86 ? 7.109 -16.323 -21.177 1.00 92.56 86 THR A C 1
ATOM 679 O O . THR A 1 86 ? 6.549 -17.404 -21.375 1.00 92.56 86 THR A O 1
ATOM 682 N N . CYS A 1 87 ? 6.438 -15.213 -20.860 1.00 91.06 87 CYS A N 1
ATOM 683 C CA . CYS A 1 87 ? 4.985 -15.087 -20.786 1.00 91.06 87 CYS A CA 1
ATOM 684 C C . CYS A 1 87 ? 4.406 -14.450 -22.058 1.00 91.06 87 CYS A C 1
ATOM 686 O O . CYS A 1 87 ? 5.062 -13.667 -22.736 1.00 91.06 87 CYS A O 1
ATOM 688 N N . ASP A 1 88 ? 3.146 -14.760 -22.335 1.00 89.94 88 ASP A N 1
ATOM 689 C CA . ASP A 1 88 ? 2.365 -14.362 -23.516 1.00 89.94 88 ASP A CA 1
ATOM 690 C C . ASP A 1 88 ? 1.342 -13.245 -23.229 1.00 89.94 88 ASP A C 1
ATOM 692 O O . ASP A 1 88 ? 0.656 -12.778 -24.137 1.00 89.94 88 ASP A O 1
ATOM 696 N N . LYS A 1 89 ? 1.211 -12.829 -21.964 1.00 93.38 89 LYS A N 1
ATOM 697 C CA . LYS A 1 89 ? 0.264 -11.806 -21.513 1.00 93.38 89 LYS A CA 1
ATOM 698 C C . LYS A 1 89 ? 1.004 -10.715 -20.760 1.00 93.38 89 LYS A C 1
ATOM 700 O O . LYS A 1 89 ? 1.705 -10.998 -19.787 1.00 93.38 89 LYS A O 1
ATOM 705 N N . ILE A 1 90 ? 0.828 -9.479 -21.220 1.00 93.44 90 ILE A N 1
ATOM 706 C CA . ILE A 1 90 ? 1.423 -8.283 -20.630 1.00 93.44 90 ILE A CA 1
ATOM 707 C C . ILE A 1 90 ? 0.310 -7.264 -20.400 1.00 93.44 90 ILE A C 1
ATOM 709 O O . ILE A 1 90 ? -0.458 -6.968 -21.314 1.00 93.44 90 ILE A O 1
ATOM 713 N N . TYR A 1 91 ? 0.245 -6.726 -19.190 1.00 92.94 91 TYR A N 1
ATOM 714 C CA . TYR A 1 91 ? -0.607 -5.600 -18.833 1.00 92.94 91 TYR A CA 1
ATOM 715 C C . TYR A 1 91 ? 0.282 -4.412 -18.491 1.00 92.94 91 TYR A C 1
ATOM 717 O O . TYR A 1 91 ? 1.302 -4.584 -17.828 1.00 92.94 91 TYR A O 1
ATOM 725 N N . ILE A 1 92 ? -0.095 -3.219 -18.940 1.00 90.56 92 ILE A N 1
ATOM 726 C CA . ILE A 1 92 ? 0.664 -1.993 -18.687 1.00 90.56 92 ILE A CA 1
ATOM 727 C C . ILE A 1 92 ? -0.264 -1.004 -18.001 1.00 90.56 92 ILE A C 1
ATOM 729 O O . ILE A 1 92 ? -1.296 -0.625 -18.555 1.00 90.56 92 ILE A O 1
ATOM 733 N N . GLU A 1 93 ? 0.116 -0.580 -16.802 1.00 88.31 93 GLU A N 1
ATOM 734 C CA . GLU A 1 93 ? -0.490 0.552 -16.122 1.00 88.31 93 GLU A CA 1
ATOM 735 C C . GLU A 1 93 ? 0.476 1.731 -16.147 1.00 88.31 93 GLU A C 1
ATOM 737 O O . GLU A 1 93 ? 1.648 1.599 -15.813 1.00 88.31 93 GLU A O 1
ATOM 742 N N . ILE A 1 94 ? -0.036 2.894 -16.546 1.00 84.94 94 ILE A N 1
ATOM 743 C CA . ILE A 1 94 ? 0.696 4.156 -16.479 1.00 84.94 94 ILE A CA 1
ATOM 744 C C . ILE A 1 94 ? 0.065 5.009 -15.377 1.00 84.94 94 ILE A C 1
ATOM 746 O O . ILE A 1 94 ? -1.161 5.234 -15.355 1.00 84.94 94 ILE A O 1
ATOM 750 N N . ALA A 1 95 ? 0.909 5.491 -14.467 1.00 73.94 95 ALA A N 1
ATOM 751 C CA . ALA A 1 95 ? 0.546 6.461 -13.450 1.00 73.94 95 ALA A CA 1
ATOM 752 C C . ALA A 1 95 ? -0.004 7.735 -14.102 1.00 73.94 95 ALA A C 1
ATOM 754 O O . ALA A 1 95 ? 0.433 8.166 -15.167 1.00 73.94 95 ALA A O 1
ATOM 755 N N . ASN A 1 96 ? -0.980 8.375 -13.458 1.00 69.56 96 ASN A N 1
ATOM 756 C CA . ASN A 1 96 ? -1.464 9.655 -13.971 1.00 69.56 96 ASN A CA 1
ATOM 757 C C . ASN A 1 96 ? -0.385 10.715 -13.710 1.00 69.56 96 ASN A C 1
ATOM 759 O O . ASN A 1 96 ? -0.164 11.078 -12.555 1.00 69.56 96 ASN A O 1
ATOM 763 N N . SER A 1 97 ? 0.268 11.211 -14.760 1.00 65.25 97 SER A N 1
ATOM 764 C CA . SER A 1 97 ? 1.195 12.339 -14.662 1.00 65.25 97 SER A CA 1
ATOM 765 C C . SER A 1 97 ? 0.468 13.673 -14.862 1.00 65.25 97 SER A C 1
ATOM 767 O O . SER A 1 97 ? -0.633 13.731 -15.421 1.00 65.25 97 SER A O 1
ATOM 769 N N . ILE A 1 98 ? 1.095 14.767 -14.418 1.00 57.78 98 ILE A N 1
ATOM 770 C CA . ILE A 1 98 ? 0.629 16.128 -14.713 1.00 57.78 98 ILE A CA 1
ATOM 771 C C . ILE A 1 98 ? 0.537 16.273 -16.239 1.00 57.78 98 ILE A C 1
ATOM 773 O O . ILE A 1 98 ? 1.492 15.962 -16.945 1.00 57.78 98 ILE A O 1
ATOM 777 N N . GLN A 1 99 ? -0.629 16.693 -16.743 1.00 56.97 99 GLN A N 1
ATOM 778 C CA . GLN A 1 99 ? -0.913 16.869 -18.177 1.00 56.97 99 GLN A CA 1
ATOM 779 C C . GLN A 1 99 ? -0.701 15.619 -19.060 1.00 56.97 99 GLN A C 1
ATOM 781 O O . GLN A 1 99 ? -0.584 15.765 -20.267 1.00 56.97 99 GLN A O 1
ATOM 786 N N . ASN A 1 100 ? -0.679 14.400 -18.500 1.00 66.62 100 ASN A N 1
ATOM 787 C CA . ASN A 1 100 ? -0.408 13.149 -19.235 1.00 66.62 100 ASN A CA 1
ATOM 788 C C . ASN A 1 100 ? 0.960 13.079 -19.945 1.00 66.62 100 ASN A C 1
ATOM 790 O O . ASN A 1 100 ? 1.176 12.175 -20.747 1.00 66.62 100 ASN A O 1
ATOM 794 N N . THR A 1 101 ? 1.907 13.952 -19.592 1.00 69.94 101 THR A N 1
ATOM 795 C CA . THR A 1 101 ? 3.259 14.019 -20.178 1.00 69.94 101 THR A CA 1
ATOM 796 C C . THR A 1 101 ? 3.981 12.674 -20.280 1.00 69.94 101 THR A C 1
ATOM 798 O O . THR A 1 101 ? 4.645 12.412 -21.276 1.00 69.94 101 THR A O 1
ATOM 801 N N . LEU A 1 102 ? 3.834 11.796 -19.282 1.00 74.94 102 LEU A N 1
ATOM 802 C CA . LEU A 1 102 ? 4.435 10.464 -19.286 1.00 74.94 102 LEU A CA 1
ATOM 803 C C . LEU A 1 102 ? 3.784 9.556 -20.335 1.00 74.94 102 LEU A C 1
ATOM 805 O O . LEU A 1 102 ? 4.474 8.849 -21.056 1.00 74.94 102 LEU A O 1
ATOM 809 N N . CYS A 1 103 ? 2.456 9.586 -20.438 1.00 74.50 103 CYS A N 1
ATOM 810 C CA . CYS A 1 103 ? 1.723 8.815 -21.441 1.00 74.50 103 CYS A CA 1
ATOM 811 C C . CYS A 1 103 ? 2.048 9.299 -22.861 1.00 74.50 103 CYS A C 1
ATOM 813 O O . CYS A 1 103 ? 2.168 8.486 -23.774 1.00 74.50 103 CYS A O 1
ATOM 815 N N . ASP A 1 104 ? 2.215 10.611 -23.030 1.00 77.75 104 ASP A N 1
ATOM 816 C CA . ASP A 1 104 ? 2.538 11.226 -24.318 1.00 77.75 104 ASP A CA 1
ATOM 817 C C . ASP A 1 104 ? 3.993 10.964 -24.736 1.00 77.75 104 ASP A C 1
ATOM 819 O O . ASP A 1 104 ? 4.276 10.823 -25.923 1.00 77.75 104 ASP A O 1
ATOM 823 N N . ALA A 1 105 ? 4.911 10.839 -23.773 1.00 80.00 105 ALA A N 1
ATOM 824 C CA . ALA A 1 105 ? 6.300 10.472 -24.041 1.00 80.00 105 ALA A CA 1
ATOM 825 C C . ALA A 1 105 ? 6.467 8.991 -24.443 1.00 80.00 105 ALA A C 1
ATOM 827 O O . ALA A 1 105 ? 7.400 8.657 -25.172 1.00 80.00 105 ALA A O 1
ATOM 828 N N . LEU A 1 106 ? 5.558 8.107 -24.013 1.00 84.62 106 LEU A N 1
ATOM 829 C CA . LEU A 1 106 ? 5.605 6.665 -24.282 1.00 84.62 106 LEU A CA 1
ATOM 830 C C . LEU A 1 106 ? 4.843 6.290 -25.570 1.00 84.62 106 LEU A C 1
ATOM 832 O O . LEU A 1 106 ? 3.736 5.735 -25.544 1.00 84.62 106 LEU A O 1
ATOM 836 N N . SER A 1 107 ? 5.452 6.586 -26.721 1.00 85.25 107 SER A N 1
ATOM 837 C CA . SER A 1 107 ? 4.884 6.334 -28.059 1.00 85.25 107 S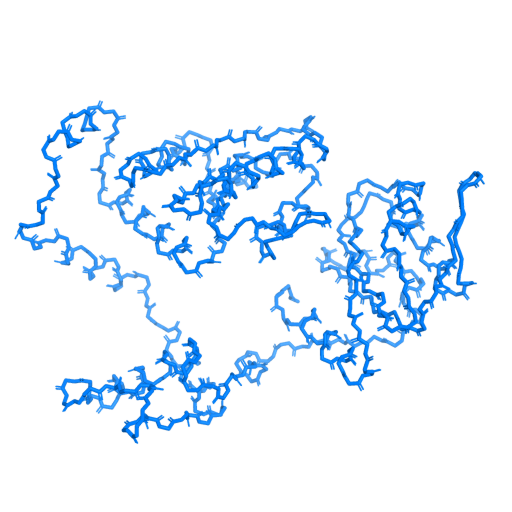ER A CA 1
ATOM 838 C C . SER A 1 107 ? 4.572 4.858 -28.323 1.00 85.25 107 SER A C 1
ATOM 840 O O . SER A 1 107 ? 3.574 4.525 -28.971 1.00 85.25 107 SER A O 1
ATOM 842 N N . THR A 1 108 ? 5.383 3.952 -27.782 1.00 85.56 108 THR A N 1
ATOM 843 C CA . THR A 1 108 ? 5.158 2.510 -27.882 1.00 85.56 108 THR A CA 1
ATOM 844 C C . THR A 1 108 ? 3.833 2.128 -27.239 1.00 85.56 108 THR A C 1
ATOM 846 O O . THR A 1 108 ? 3.025 1.426 -27.847 1.00 85.56 108 THR A O 1
ATOM 849 N N . VAL A 1 109 ? 3.557 2.641 -26.037 1.00 82.75 109 VAL A N 1
ATOM 850 C CA . VAL A 1 109 ? 2.308 2.333 -25.327 1.00 82.75 109 VAL A CA 1
ATOM 851 C C . VAL A 1 109 ? 1.100 2.959 -26.029 1.00 82.75 109 VAL A C 1
ATOM 853 O O . VAL A 1 109 ? 0.008 2.393 -26.021 1.00 82.75 109 VAL A O 1
ATOM 856 N N . ALA A 1 110 ? 1.290 4.095 -26.708 1.00 78.31 110 ALA A N 1
ATOM 857 C CA . ALA A 1 110 ? 0.256 4.721 -27.529 1.00 78.31 110 ALA A CA 1
ATOM 858 C C . ALA A 1 110 ? -0.220 3.868 -28.712 1.00 78.31 110 ALA A C 1
ATOM 860 O O . ALA A 1 110 ? -1.333 4.076 -29.192 1.00 78.31 110 ALA A O 1
ATOM 861 N N . SER A 1 111 ? 0.584 2.898 -29.145 1.00 81.38 111 SER A N 1
ATOM 862 C CA . SER A 1 111 ? 0.266 2.037 -30.285 1.00 81.38 111 SER A CA 1
ATOM 863 C C . SER A 1 111 ? -0.669 0.869 -29.935 1.00 81.38 111 SER A C 1
ATOM 865 O O . SER A 1 111 ? -1.151 0.185 -30.838 1.00 81.38 111 SER A O 1
ATOM 867 N N . PHE A 1 112 ? -0.955 0.631 -28.648 1.00 81.31 112 PHE A N 1
ATOM 868 C CA . PHE A 1 112 ? -1.836 -0.452 -28.195 1.00 81.31 112 PHE A CA 1
ATOM 869 C C . PHE A 1 112 ? -3.249 0.045 -27.846 1.00 81.31 112 PHE A C 1
ATOM 871 O O . PHE A 1 112 ? -3.420 1.208 -27.469 1.00 81.31 112 PHE A O 1
ATOM 878 N N . PRO A 1 113 ? -4.279 -0.824 -27.923 1.00 78.69 113 PRO A N 1
ATOM 879 C CA . PRO A 1 113 ? -5.627 -0.488 -27.475 1.00 78.69 113 PRO A CA 1
ATOM 880 C C . PRO A 1 113 ? -5.630 0.006 -26.024 1.00 78.69 113 PRO A C 1
ATOM 882 O O . PRO A 1 113 ? -5.168 -0.687 -25.118 1.00 78.69 113 PRO A O 1
ATOM 885 N N . ARG A 1 114 ? -6.162 1.213 -25.804 1.00 77.19 114 ARG A N 1
ATOM 886 C CA . ARG A 1 114 ? -6.228 1.843 -24.482 1.00 77.19 114 ARG A CA 1
ATOM 887 C C . ARG A 1 114 ? -7.598 1.620 -23.854 1.00 77.19 114 ARG A C 1
ATOM 889 O O . ARG A 1 114 ? -8.603 2.104 -24.375 1.00 77.19 114 ARG A O 1
ATOM 896 N N . GLU A 1 115 ? -7.635 0.975 -22.693 1.00 75.94 115 GLU A N 1
ATOM 897 C CA . GLU A 1 115 ? -8.821 1.004 -21.836 1.00 75.94 115 GLU A CA 1
ATOM 898 C C . GLU A 1 115 ? -8.750 2.204 -20.889 1.00 75.94 115 GLU A C 1
ATOM 900 O O . GLU A 1 115 ? -7.975 2.246 -19.933 1.00 75.94 115 GLU A O 1
ATOM 905 N N . HIS A 1 116 ? -9.576 3.214 -21.160 1.00 72.88 116 HIS A N 1
ATOM 906 C CA . HIS A 1 116 ? -9.720 4.366 -20.280 1.00 72.88 116 HIS A CA 1
ATOM 907 C C . HIS A 1 116 ? -10.821 4.108 -19.253 1.00 72.88 116 HIS A C 1
ATOM 909 O O . HIS A 1 116 ? -12.009 4.254 -19.548 1.00 72.88 116 HIS A O 1
ATOM 915 N N . MET A 1 117 ? -10.428 3.782 -18.023 1.00 71.25 117 MET A N 1
ATOM 916 C CA . MET A 1 117 ? -11.371 3.706 -16.911 1.00 71.25 117 MET A CA 1
ATOM 917 C C . MET A 1 117 ? -11.872 5.105 -16.540 1.00 71.25 117 MET A C 1
ATOM 919 O O . MET A 1 117 ? -11.092 5.987 -16.167 1.00 71.25 117 MET A O 1
ATOM 923 N N . LYS A 1 118 ? -13.188 5.300 -16.617 1.00 71.94 118 LYS A N 1
ATOM 924 C CA . LYS A 1 118 ? -13.879 6.465 -16.060 1.00 71.94 118 LYS A CA 1
ATOM 925 C C . LYS A 1 118 ? -14.646 6.000 -14.834 1.00 71.94 118 LYS A C 1
ATOM 927 O O . LYS A 1 118 ? -15.583 5.233 -14.990 1.00 71.94 118 LYS A O 1
ATOM 932 N N . TRP A 1 119 ? -14.239 6.467 -13.658 1.00 72.25 119 TRP A N 1
ATOM 933 C CA . TRP A 1 119 ? -14.938 6.188 -12.408 1.00 72.25 119 TRP A CA 1
ATOM 934 C C . TRP A 1 119 ? -16.206 7.044 -12.313 1.00 72.25 119 TRP A C 1
ATOM 936 O O . TRP A 1 119 ? -16.121 8.273 -12.254 1.00 72.25 119 TRP A O 1
ATOM 946 N N . LYS A 1 120 ? -17.373 6.405 -12.307 1.00 78.38 120 LYS A N 1
ATOM 947 C CA . LYS A 1 120 ? -18.705 6.996 -12.145 1.00 78.38 120 LYS A CA 1
ATOM 948 C C . LYS A 1 120 ? -19.177 6.866 -10.695 1.00 78.38 120 LYS A C 1
ATOM 950 O O . LYS A 1 120 ? -20.218 6.283 -10.403 1.00 78.38 120 LYS A O 1
ATOM 955 N N . ASN A 1 121 ? -18.404 7.427 -9.766 1.00 75.69 121 ASN A N 1
ATOM 956 C CA . ASN A 1 121 ? -18.707 7.404 -8.330 1.00 75.69 121 ASN A CA 1
ATOM 957 C C . ASN A 1 121 ? -19.004 5.972 -7.827 1.00 75.69 121 ASN A C 1
ATOM 959 O O . ASN A 1 121 ? -18.337 5.012 -8.205 1.00 75.69 121 ASN A O 1
ATOM 963 N N . TYR A 1 122 ? -20.015 5.818 -6.973 1.00 79.00 122 TYR A N 1
ATOM 964 C CA . TYR A 1 122 ? -20.398 4.541 -6.377 1.00 79.00 122 TYR A CA 1
ATOM 965 C C . TYR A 1 122 ? -20.991 3.534 -7.382 1.00 79.00 122 TYR A C 1
ATOM 967 O O . TYR A 1 122 ? -21.126 2.359 -7.041 1.00 79.00 122 TYR A O 1
ATOM 975 N N . GLU A 1 123 ? -21.293 3.924 -8.630 1.00 79.56 123 GLU A N 1
ATOM 976 C CA . GLU A 1 123 ? -21.762 2.978 -9.657 1.00 79.56 123 GLU A CA 1
ATOM 977 C C . GLU A 1 123 ? -20.704 1.922 -9.989 1.00 79.56 123 GLU A C 1
ATOM 979 O O . GLU A 1 123 ? -21.053 0.762 -10.210 1.00 79.56 123 GLU A O 1
ATOM 984 N N . ASP A 1 124 ? -19.422 2.286 -9.953 1.00 78.50 124 ASP A N 1
ATOM 985 C CA . ASP A 1 124 ? -18.310 1.378 -10.260 1.00 78.50 124 ASP A CA 1
ATOM 986 C C . ASP A 1 124 ? -17.771 0.647 -9.021 1.00 78.50 124 ASP A C 1
ATOM 988 O O . ASP A 1 124 ? -16.893 -0.212 -9.133 1.00 78.50 124 ASP A O 1
ATOM 992 N N . LEU A 1 125 ? -18.324 0.929 -7.833 1.00 83.06 125 LEU A N 1
ATOM 993 C CA . LEU A 1 125 ? -17.914 0.278 -6.592 1.00 83.06 125 LEU A CA 1
ATOM 994 C C . LEU A 1 125 ? -18.105 -1.242 -6.697 1.00 83.06 125 LEU A C 1
ATOM 996 O O . LEU A 1 125 ? -19.217 -1.749 -6.898 1.00 83.06 125 LEU A O 1
ATOM 1000 N N . LYS A 1 126 ? -17.016 -1.993 -6.523 1.00 83.62 126 LYS A N 1
ATOM 1001 C CA . LYS A 1 126 ? -17.086 -3.447 -6.372 1.00 83.62 126 LYS A CA 1
ATOM 1002 C C . LYS A 1 126 ? -17.605 -3.770 -4.971 1.00 83.62 126 LYS A C 1
ATOM 1004 O O . LYS A 1 126 ? -16.951 -3.486 -3.975 1.00 83.62 126 LYS A O 1
ATOM 1009 N N . VAL A 1 127 ? -18.786 -4.377 -4.909 1.00 86.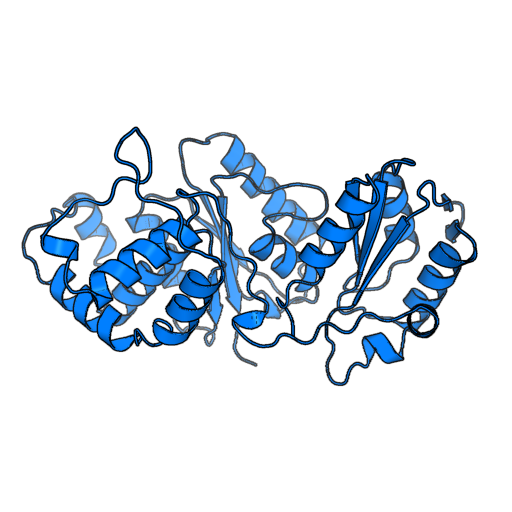88 127 VAL A N 1
ATOM 1010 C CA . VAL A 1 127 ? -19.419 -4.802 -3.655 1.00 86.88 127 VAL A CA 1
ATOM 1011 C C . VAL A 1 127 ? -19.190 -6.297 -3.455 1.00 86.88 127 VAL A C 1
ATOM 1013 O O . VAL A 1 127 ? -19.553 -7.098 -4.326 1.00 86.88 127 VAL A O 1
ATOM 1016 N N . SER A 1 128 ? -18.599 -6.661 -2.313 1.00 89.62 128 SER A N 1
ATOM 1017 C CA . SER A 1 128 ? -18.507 -8.056 -1.876 1.00 89.62 128 SER A CA 1
ATOM 1018 C C . SER A 1 128 ? -19.884 -8.573 -1.459 1.00 89.62 128 SER A C 1
ATOM 1020 O O . SER A 1 128 ? -20.663 -7.862 -0.825 1.00 89.62 128 SER A O 1
ATOM 1022 N N . MET A 1 129 ? -20.180 -9.819 -1.826 1.00 91.44 129 MET A N 1
ATOM 1023 C CA . MET A 1 129 ? -21.405 -10.515 -1.417 1.00 91.44 129 MET A CA 1
ATOM 1024 C C . MET A 1 129 ? -21.186 -11.408 -0.189 1.00 91.44 129 MET A C 1
ATOM 1026 O O . MET A 1 129 ? -22.126 -12.052 0.270 1.00 91.44 129 MET A O 1
ATOM 1030 N N . GLU A 1 130 ? -19.963 -11.468 0.340 1.00 91.50 130 GLU A N 1
ATOM 1031 C CA . GLU A 1 130 ? -19.674 -12.177 1.586 1.00 91.50 130 GLU A CA 1
ATOM 1032 C C . GLU A 1 130 ? -20.280 -11.406 2.759 1.00 91.50 130 GLU A C 1
ATOM 1034 O O . GLU A 1 130 ? -19.921 -10.251 2.996 1.00 91.50 130 GLU A O 1
ATOM 1039 N N . ILE A 1 131 ? -21.201 -12.046 3.484 1.00 90.81 131 ILE A N 1
ATOM 1040 C CA . ILE A 1 131 ? -22.002 -11.436 4.562 1.00 90.81 131 ILE A CA 1
ATOM 1041 C C . ILE A 1 131 ? -21.114 -10.793 5.635 1.00 90.81 131 ILE A C 1
ATOM 1043 O O . ILE A 1 131 ? -21.420 -9.717 6.134 1.00 90.81 131 ILE A O 1
ATOM 1047 N N . ASN A 1 132 ? -19.989 -11.427 5.951 1.00 91.12 132 ASN A N 1
ATOM 1048 C CA . ASN A 1 132 ? -19.019 -10.972 6.943 1.00 91.12 132 ASN A CA 1
ATOM 1049 C C . ASN A 1 132 ? -17.926 -10.050 6.365 1.00 91.12 132 ASN A C 1
ATOM 1051 O O . ASN A 1 132 ? -16.975 -9.715 7.073 1.00 91.12 132 ASN A O 1
ATOM 1055 N N . SER A 1 133 ? -18.024 -9.636 5.097 1.00 92.12 133 SER A N 1
ATOM 1056 C CA . SER A 1 133 ? -17.102 -8.638 4.547 1.00 92.12 133 SER A CA 1
ATOM 1057 C C . SER A 1 133 ? -17.314 -7.277 5.224 1.00 92.12 133 SER A C 1
ATOM 1059 O O . SER A 1 133 ? -18.457 -6.924 5.523 1.00 92.12 133 SER A O 1
ATOM 1061 N N . PRO A 1 134 ? -16.258 -6.454 5.401 1.00 89.94 134 PRO A N 1
ATOM 1062 C CA . PRO A 1 134 ? -16.391 -5.134 6.026 1.00 89.94 134 PRO A CA 1
ATOM 1063 C C . PRO A 1 134 ? -17.465 -4.257 5.370 1.00 89.94 134 PRO A C 1
ATOM 1065 O O . PRO A 1 134 ? -18.209 -3.567 6.056 1.00 89.94 134 PRO A O 1
ATOM 1068 N N . MET A 1 135 ? -17.589 -4.346 4.042 1.00 89.81 135 MET A N 1
ATOM 1069 C CA . MET A 1 135 ? -18.610 -3.654 3.251 1.00 89.81 135 MET A CA 1
ATOM 1070 C C . MET A 1 135 ? -20.034 -4.058 3.665 1.00 89.81 135 MET A C 1
ATOM 1072 O O . MET A 1 135 ? -20.877 -3.197 3.897 1.00 89.81 135 MET A O 1
ATOM 1076 N N . GLN A 1 136 ? -20.308 -5.363 3.761 1.00 93.44 136 GLN A N 1
ATOM 1077 C CA . GLN A 1 136 ? -21.632 -5.881 4.119 1.00 93.44 136 GLN A CA 1
ATOM 1078 C C . GLN A 1 136 ? -21.983 -5.575 5.572 1.00 93.44 136 GLN A C 1
ATOM 1080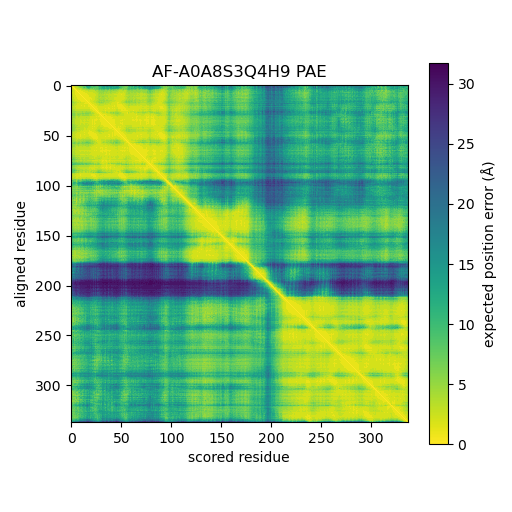 O O . GLN A 1 136 ? -23.104 -5.153 5.847 1.00 93.44 136 GLN A O 1
ATOM 1085 N N . VAL A 1 137 ? -21.012 -5.719 6.477 1.00 92.62 137 VAL A N 1
ATOM 1086 C CA . VAL A 1 137 ? -21.179 -5.376 7.892 1.00 92.62 137 VAL A CA 1
ATOM 1087 C C . VAL A 1 137 ? -21.564 -3.905 8.036 1.00 92.62 137 VAL A C 1
ATOM 1089 O O . VAL A 1 137 ? -22.615 -3.604 8.595 1.00 92.62 137 VAL A O 1
ATOM 1092 N N . VAL A 1 138 ? -20.776 -2.994 7.457 1.00 90.62 138 VAL A N 1
ATOM 1093 C CA . VAL A 1 138 ? -21.033 -1.548 7.536 1.00 90.62 138 VAL A CA 1
ATOM 1094 C C . VAL A 1 138 ? -22.368 -1.176 6.893 1.00 90.62 138 VAL A C 1
ATOM 1096 O O . VAL A 1 138 ? -23.171 -0.500 7.530 1.00 90.62 138 VAL A O 1
ATOM 1099 N N . CYS A 1 139 ? -22.659 -1.644 5.672 1.00 91.38 139 CYS A N 1
ATOM 1100 C CA . CYS A 1 139 ? -23.947 -1.360 5.032 1.00 91.38 139 CYS A CA 1
ATOM 1101 C C . CYS A 1 139 ? -25.130 -1.867 5.848 1.00 91.38 139 CYS A C 1
ATOM 1103 O O . CYS A 1 139 ? -26.171 -1.217 5.861 1.00 91.38 139 CYS A O 1
ATOM 1105 N N . ARG A 1 140 ? -25.000 -3.025 6.505 1.00 92.38 140 ARG A N 1
ATOM 1106 C CA . ARG A 1 140 ? -26.083 -3.549 7.329 1.00 92.38 140 ARG A CA 1
ATOM 1107 C C . ARG A 1 140 ? -26.334 -2.639 8.521 1.00 92.38 140 ARG A C 1
ATOM 1109 O O . ARG A 1 140 ? -27.472 -2.237 8.698 1.00 92.38 140 ARG A O 1
ATOM 1116 N N . PHE A 1 141 ? -25.298 -2.275 9.274 1.00 91.38 141 PHE A N 1
ATOM 1117 C CA . PHE A 1 141 ? -25.452 -1.362 10.410 1.00 91.38 141 PHE A CA 1
ATOM 1118 C C . PHE A 1 141 ? -26.040 -0.011 9.992 1.00 91.38 141 PHE A C 1
ATOM 1120 O O . PHE A 1 141 ? -26.963 0.464 10.639 1.00 91.38 141 PHE A O 1
ATOM 1127 N N . LEU A 1 142 ? -25.567 0.571 8.886 1.00 89.94 142 LEU A N 1
ATOM 1128 C CA . LEU A 1 142 ? -26.106 1.833 8.368 1.00 89.94 142 LEU A CA 1
ATOM 1129 C C . LEU A 1 142 ? -27.577 1.713 7.956 1.00 89.94 142 LEU A C 1
ATOM 1131 O O . LEU A 1 142 ? -28.361 2.605 8.247 1.00 89.94 142 LEU A O 1
ATOM 1135 N N . LYS A 1 143 ? -27.971 0.596 7.336 1.00 90.62 143 LYS A N 1
ATOM 1136 C CA . LYS A 1 143 ? -29.374 0.351 6.985 1.00 90.62 143 LYS A CA 1
ATOM 1137 C C . LYS A 1 143 ? -30.267 0.287 8.222 1.00 90.62 143 LYS A C 1
ATOM 1139 O O . LYS A 1 143 ? -31.336 0.875 8.222 1.00 90.62 143 LYS A O 1
ATOM 1144 N N . GLU A 1 144 ? -29.835 -0.422 9.261 1.00 90.62 144 GLU A N 1
ATOM 1145 C CA . GLU A 1 144 ? -30.620 -0.533 10.496 1.00 90.62 144 GLU A CA 1
ATOM 1146 C C . GLU A 1 144 ? -30.653 0.776 11.291 1.00 90.62 144 GLU A C 1
ATOM 1148 O O . GLU A 1 144 ? -31.636 1.027 11.984 1.00 90.62 144 GLU A O 1
ATOM 1153 N N . LEU A 1 145 ? -29.602 1.600 11.184 1.00 87.50 145 LEU A N 1
ATOM 1154 C CA . LEU A 1 145 ? -29.567 2.954 11.738 1.00 87.50 145 LEU A CA 1
ATOM 1155 C C . LEU A 1 145 ? -30.591 3.851 11.035 1.00 87.50 145 LEU A C 1
ATOM 1157 O O . LEU A 1 145 ? -31.379 4.511 11.701 1.00 87.50 145 LEU A O 1
ATOM 1161 N N . ASP A 1 146 ? -30.610 3.836 9.699 1.00 86.38 146 ASP A N 1
ATOM 1162 C CA . ASP A 1 146 ? -31.572 4.601 8.894 1.00 86.38 146 ASP A CA 1
ATOM 1163 C C . ASP A 1 146 ? -33.023 4.124 9.118 1.00 86.38 146 ASP A C 1
ATOM 1165 O O . ASP A 1 146 ? -33.968 4.900 8.971 1.00 86.38 146 ASP A O 1
ATOM 1169 N N . GLU A 1 147 ? -33.206 2.847 9.469 1.00 89.44 147 GLU A N 1
ATOM 1170 C CA . GLU A 1 147 ? -34.498 2.230 9.800 1.00 89.44 147 GLU A CA 1
ATOM 1171 C C . GLU A 1 147 ? -34.865 2.337 11.299 1.00 89.44 147 GLU A C 1
ATOM 1173 O O . GLU A 1 147 ? -35.915 1.824 11.684 1.00 89.44 147 GLU A O 1
ATOM 1178 N N . ASP A 1 148 ? -34.036 2.994 12.123 1.00 86.38 148 ASP A N 1
ATOM 1179 C CA . ASP A 1 148 ? -34.221 3.188 13.575 1.00 86.38 148 ASP A CA 1
ATOM 1180 C C . ASP A 1 148 ? -34.507 1.884 14.343 1.00 86.38 148 ASP A C 1
ATOM 1182 O O . ASP A 1 148 ? -35.366 1.824 15.216 1.00 86.38 148 ASP A O 1
ATOM 1186 N N . SER A 1 149 ? -33.818 0.795 13.978 1.00 88.81 149 SER A N 1
ATOM 1187 C CA . SER A 1 149 ? -34.051 -0.533 14.575 1.00 88.81 149 SER A CA 1
ATOM 1188 C C . SER A 1 149 ? -32.797 -1.194 15.146 1.00 88.81 149 SER A C 1
ATOM 1190 O O . SER A 1 149 ? -32.802 -2.390 15.447 1.00 88.81 149 SER A O 1
ATOM 1192 N N . LEU A 1 150 ? -31.710 -0.429 15.302 1.00 84.94 150 LEU A N 1
ATOM 1193 C CA . LEU A 1 150 ? -30.469 -0.916 15.913 1.00 84.94 150 LEU A CA 1
ATOM 1194 C C . LEU A 1 150 ? -30.642 -1.313 17.380 1.00 84.94 150 LEU A C 1
ATOM 1196 O O . LEU A 1 150 ? -30.031 -2.288 17.808 1.00 84.94 150 LEU A O 1
ATOM 1200 N N . ASP A 1 151 ? -31.484 -0.599 18.126 1.00 87.94 151 ASP A N 1
ATOM 1201 C CA . ASP A 1 151 ? -31.716 -0.877 19.548 1.00 87.94 151 ASP A CA 1
ATOM 1202 C C . ASP A 1 151 ? -32.678 -2.058 19.774 1.00 87.94 151 ASP A C 1
ATOM 1204 O O . ASP A 1 151 ? -32.740 -2.621 20.868 1.00 87.94 151 ASP A O 1
ATOM 1208 N N . ASP A 1 152 ? -33.408 -2.471 18.734 1.00 88.88 152 ASP A N 1
ATOM 1209 C CA . ASP A 1 152 ? -34.439 -3.507 18.828 1.00 88.88 152 ASP A CA 1
ATOM 1210 C C . ASP A 1 152 ? -33.904 -4.926 18.592 1.00 88.88 152 ASP A C 1
ATOM 1212 O O . ASP A 1 152 ? -34.560 -5.908 18.960 1.00 88.88 152 ASP A O 1
ATOM 1216 N N . LYS A 1 153 ? -32.749 -5.071 17.925 1.00 84.38 153 LYS A N 1
ATOM 1217 C CA . LYS A 1 153 ? -32.239 -6.383 17.507 1.00 84.38 153 LYS A CA 1
ATOM 1218 C C . LYS A 1 153 ? -30.721 -6.436 17.353 1.00 84.38 153 LYS A C 1
ATOM 1220 O O . LYS A 1 153 ? -30.097 -5.559 16.764 1.00 84.38 153 LYS A O 1
ATOM 1225 N N . ASP A 1 154 ? -30.155 -7.570 17.753 1.00 88.31 154 ASP A N 1
ATOM 1226 C CA . ASP A 1 154 ? -28.765 -7.905 17.457 1.00 88.31 154 ASP A CA 1
ATOM 1227 C C . ASP A 1 154 ? -28.590 -8.345 15.997 1.00 88.31 154 ASP A C 1
ATOM 1229 O O . ASP A 1 154 ? -29.404 -9.082 15.429 1.00 88.31 154 ASP A O 1
ATOM 1233 N N . LEU A 1 155 ? -27.474 -7.936 15.390 1.00 90.81 155 LEU A N 1
ATOM 1234 C CA . LEU A 1 155 ? -27.100 -8.330 14.034 1.00 90.81 155 LEU A CA 1
ATOM 1235 C C . LEU A 1 155 ? -26.052 -9.441 14.064 1.00 90.81 155 LEU A C 1
ATOM 1237 O O . LEU A 1 155 ? -24.869 -9.212 14.326 1.00 90.81 155 LEU A O 1
ATOM 1241 N N . PHE A 1 156 ? -26.474 -10.654 13.721 1.00 91.50 156 PHE A N 1
ATOM 1242 C CA . PHE A 1 156 ? -25.572 -11.788 13.550 1.00 91.50 156 PHE A CA 1
ATOM 1243 C C . PHE A 1 156 ? -25.105 -11.880 12.098 1.00 91.50 156 PHE A C 1
ATOM 1245 O O . PHE A 1 156 ? -25.916 -11.889 11.180 1.00 91.50 156 PHE A O 1
ATOM 1252 N N . PHE A 1 157 ? -23.798 -11.997 11.866 1.00 91.25 157 PHE A N 1
ATOM 1253 C CA . PHE A 1 157 ? -23.229 -12.167 10.516 1.00 91.25 157 PHE A CA 1
ATOM 1254 C C . PHE A 1 157 ? -22.814 -13.614 10.216 1.00 91.25 157 PHE A C 1
ATOM 1256 O O . PHE A 1 157 ? -22.430 -13.930 9.092 1.00 91.25 157 PHE A O 1
ATOM 1263 N N . ASN A 1 158 ? -22.927 -14.496 11.214 1.00 89.00 158 ASN A N 1
ATOM 1264 C CA . ASN A 1 158 ? -22.551 -15.903 11.157 1.00 89.00 158 ASN A CA 1
ATOM 1265 C C . ASN A 1 158 ? -23.633 -16.755 11.840 1.00 89.00 158 ASN A C 1
ATOM 1267 O O . ASN A 1 158 ? -24.306 -16.281 12.753 1.00 89.00 158 ASN A O 1
ATOM 1271 N N . GLY A 1 159 ? -23.735 -18.031 11.466 1.00 88.88 159 GLY A N 1
ATOM 1272 C CA . GLY A 1 159 ? -24.669 -18.973 12.089 1.00 88.88 159 GLY A CA 1
ATOM 1273 C C . GLY A 1 159 ? -26.054 -19.015 11.425 1.00 88.88 159 GLY A C 1
ATOM 1274 O O . GLY A 1 159 ? -26.255 -18.403 10.377 1.00 88.88 159 GLY A O 1
ATOM 1275 N N . PRO A 1 160 ? -26.994 -19.793 11.989 1.00 86.69 160 PRO A N 1
ATOM 1276 C CA . PRO A 1 160 ? -28.317 -20.009 11.399 1.00 86.69 160 PRO A CA 1
ATOM 1277 C C . PRO A 1 160 ? -29.172 -18.735 11.353 1.00 86.69 160 PRO A C 1
ATOM 1279 O O . PRO A 1 16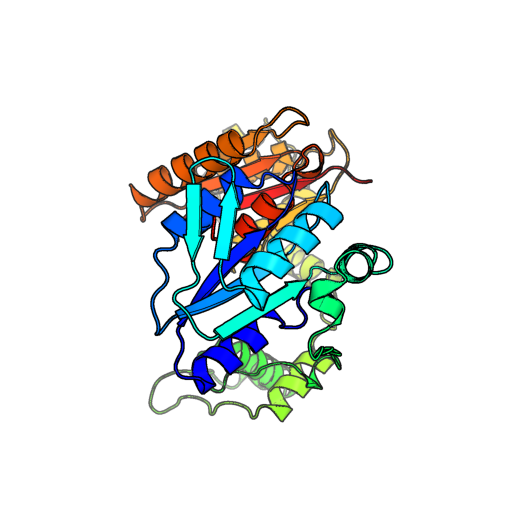0 ? -29.948 -18.569 10.416 1.00 86.69 160 PRO A O 1
ATOM 1282 N N . ASP A 1 161 ? -28.966 -17.823 12.305 1.00 88.62 161 ASP A N 1
ATOM 1283 C CA . ASP A 1 161 ? -29.683 -16.546 12.415 1.00 88.62 161 ASP A CA 1
ATOM 1284 C C . ASP A 1 161 ? -28.943 -15.390 11.719 1.00 88.62 161 ASP A C 1
ATOM 1286 O O . ASP A 1 161 ? -29.218 -14.217 11.969 1.00 88.62 161 ASP A O 1
ATOM 1290 N N . ALA A 1 162 ? -27.976 -15.708 10.849 1.00 89.31 162 ALA A N 1
ATOM 1291 C CA . ALA A 1 162 ? -27.206 -14.699 10.143 1.00 89.31 162 ALA A CA 1
ATOM 1292 C C . ALA A 1 162 ? -28.094 -13.843 9.232 1.00 89.31 162 ALA A C 1
ATOM 1294 O O . ALA A 1 162 ? -28.917 -14.345 8.456 1.00 89.31 162 ALA A O 1
ATOM 1295 N N . VAL A 1 163 ? -27.862 -12.534 9.269 1.00 91.94 163 VAL A N 1
ATOM 1296 C CA . VAL A 1 163 ? -28.482 -11.588 8.350 1.00 91.94 163 VAL A CA 1
ATOM 1297 C C . VAL A 1 163 ? -28.119 -11.932 6.909 1.00 91.94 163 VAL A C 1
ATOM 1299 O O . VAL A 1 163 ? -27.031 -12.422 6.595 1.00 91.94 163 VAL A O 1
ATOM 1302 N N . LYS A 1 164 ? -29.043 -11.650 5.992 1.00 91.50 164 LYS A N 1
ATOM 1303 C CA . LYS A 1 164 ? -28.786 -11.823 4.562 1.00 91.50 164 LYS A CA 1
ATOM 1304 C C . LYS A 1 164 ? -27.890 -10.701 4.051 1.00 91.50 164 LYS A C 1
ATOM 1306 O O . LYS A 1 164 ? -28.074 -9.543 4.430 1.00 91.50 164 LYS A O 1
ATOM 1311 N N . ALA A 1 165 ? -26.984 -11.050 3.137 1.00 92.69 165 ALA A N 1
ATOM 1312 C CA . ALA A 1 165 ? -26.201 -10.066 2.399 1.00 92.69 165 ALA A CA 1
ATOM 1313 C C . ALA A 1 165 ? -27.137 -9.095 1.673 1.00 92.69 165 ALA A C 1
ATOM 1315 O O . ALA A 1 165 ? -28.084 -9.513 0.997 1.00 92.69 165 ALA A O 1
ATOM 1316 N N . LEU A 1 166 ? -26.841 -7.807 1.799 1.00 94.00 166 LEU A N 1
ATOM 1317 C CA . LEU A 1 166 ? -27.486 -6.763 1.024 1.00 94.00 166 LEU A CA 1
ATOM 1318 C C . LEU A 1 166 ? -27.075 -6.886 -0.441 1.00 94.00 166 LEU A C 1
ATOM 1320 O O . LEU A 1 166 ? -25.966 -7.321 -0.780 1.00 94.00 166 LEU A O 1
ATOM 1324 N N . THR A 1 167 ? -27.986 -6.507 -1.330 1.00 94.75 167 THR A N 1
ATOM 1325 C CA . THR A 1 167 ? -27.700 -6.499 -2.760 1.00 94.75 167 THR A CA 1
ATOM 1326 C C . THR A 1 167 ? -26.631 -5.460 -3.095 1.00 94.75 167 THR A C 1
ATOM 1328 O O . THR A 1 167 ? -26.445 -4.461 -2.399 1.00 94.75 167 THR A O 1
ATOM 1331 N N . LYS A 1 168 ? -25.946 -5.652 -4.229 1.00 92.69 168 LYS A N 1
ATOM 1332 C CA . LYS A 1 168 ? -24.950 -4.684 -4.717 1.00 92.69 168 LYS A CA 1
ATOM 1333 C C . LYS A 1 168 ? -25.530 -3.279 -4.870 1.00 92.69 168 LYS A C 1
ATOM 1335 O O . LYS A 1 168 ? -24.809 -2.314 -4.654 1.00 92.69 168 LYS A O 1
ATOM 1340 N N . LEU A 1 169 ? -26.795 -3.178 -5.280 1.00 91.75 169 LEU A N 1
ATOM 1341 C CA . LEU A 1 169 ? -27.469 -1.896 -5.449 1.00 91.75 169 LEU A CA 1
ATOM 1342 C C . LEU A 1 169 ? -27.715 -1.232 -4.092 1.00 91.75 169 LEU A C 1
ATOM 1344 O O . LEU A 1 169 ? -27.328 -0.085 -3.926 1.00 91.75 169 LEU A O 1
ATOM 1348 N N . GLU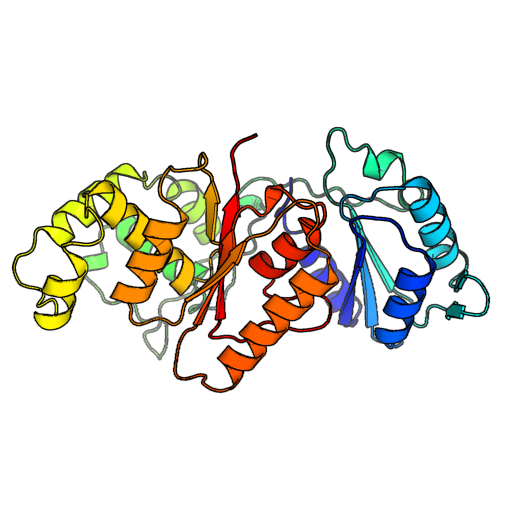 A 1 170 ? -28.255 -1.971 -3.118 1.00 92.25 170 GLU A N 1
ATOM 1349 C CA . GLU A 1 170 ? -28.468 -1.460 -1.756 1.00 92.25 170 GLU A CA 1
ATOM 1350 C C . GLU A 1 170 ? -27.166 -0.951 -1.133 1.00 92.25 170 GLU A C 1
ATOM 1352 O O . GLU A 1 170 ? -27.122 0.185 -0.670 1.00 92.25 170 GLU A O 1
ATOM 1357 N N . CYS A 1 171 ? -26.083 -1.736 -1.186 1.00 90.88 171 CYS A N 1
ATOM 1358 C CA . CYS A 1 171 ? -24.795 -1.300 -0.646 1.00 90.88 171 CYS A CA 1
ATOM 1359 C C . CYS A 1 171 ? -24.291 -0.016 -1.314 1.00 90.88 171 CYS A C 1
ATOM 1361 O O . CYS A 1 171 ? -23.842 0.899 -0.631 1.00 90.88 171 CYS A O 1
ATOM 1363 N N . LYS A 1 172 ? -24.375 0.076 -2.648 1.00 90.69 172 LYS A N 1
ATOM 1364 C CA . LYS A 1 172 ? -23.952 1.276 -3.386 1.00 90.69 172 LYS A CA 1
ATOM 1365 C C . LYS A 1 172 ? -24.765 2.503 -3.000 1.00 90.69 172 LYS A C 1
ATOM 1367 O O . LYS A 1 172 ? -24.186 3.573 -2.848 1.00 90.69 172 LYS A O 1
ATOM 1372 N N . THR A 1 173 ? -26.078 2.345 -2.845 1.00 89.44 173 THR A N 1
ATOM 1373 C CA . THR A 1 173 ? -26.971 3.427 -2.430 1.00 89.44 173 THR A CA 1
ATOM 1374 C C . THR A 1 173 ? -26.627 3.906 -1.025 1.00 89.44 173 THR A C 1
ATOM 1376 O O . THR A 1 173 ? -26.395 5.096 -0.859 1.00 89.44 173 THR A O 1
ATOM 1379 N N . ILE A 1 174 ? -26.498 2.990 -0.060 1.00 88.44 174 ILE A N 1
ATOM 1380 C CA . ILE A 1 174 ? -26.156 3.317 1.334 1.00 88.44 174 ILE A CA 1
ATOM 1381 C C . ILE A 1 174 ? -24.809 4.048 1.405 1.00 88.44 174 ILE A C 1
ATOM 1383 O O . ILE A 1 174 ? -24.701 5.103 2.014 1.00 88.44 174 ILE A O 1
ATOM 1387 N N . TYR A 1 175 ? -23.773 3.556 0.720 1.00 82.25 175 TYR A N 1
ATOM 1388 C CA . TYR A 1 175 ? -22.476 4.243 0.710 1.00 82.25 175 TYR A CA 1
ATOM 1389 C C . TYR A 1 175 ? -22.523 5.638 0.077 1.00 82.25 175 TYR A C 1
ATOM 1391 O O . TYR A 1 175 ? -21.758 6.511 0.486 1.00 82.25 175 TYR A O 1
ATOM 1399 N N . ALA A 1 176 ? -23.392 5.846 -0.914 1.00 82.38 176 ALA A N 1
ATOM 1400 C CA . ALA A 1 176 ? -23.563 7.145 -1.553 1.00 82.38 176 ALA A CA 1
ATOM 1401 C C . ALA A 1 176 ? -24.312 8.153 -0.667 1.00 82.38 176 ALA A C 1
ATOM 1403 O O . ALA A 1 176 ? -24.087 9.353 -0.807 1.00 82.38 176 ALA A O 1
ATOM 1404 N N . THR A 1 177 ? -25.193 7.690 0.225 1.00 79.81 177 THR A N 1
ATOM 1405 C CA . THR A 1 177 ? -25.968 8.545 1.138 1.00 79.81 177 THR A CA 1
ATOM 1406 C C . THR A 1 177 ? -25.253 8.782 2.467 1.00 79.81 177 THR A C 1
ATOM 1408 O O . THR A 1 177 ? -25.267 9.898 2.977 1.00 79.81 177 THR A O 1
ATOM 1411 N N . SER A 1 178 ? -24.569 7.769 3.006 1.00 71.44 178 SER A N 1
ATOM 1412 C CA . SER A 1 178 ? -23.925 7.813 4.326 1.00 71.44 178 SER A CA 1
ATOM 1413 C C . SER A 1 178 ? -22.529 8.446 4.335 1.00 71.44 178 SER A C 1
ATOM 1415 O O . SER A 1 178 ? -21.946 8.624 5.402 1.00 71.44 178 SER A O 1
ATOM 1417 N N . SER A 1 179 ? -21.972 8.849 3.186 1.00 57.59 179 SER A N 1
ATOM 1418 C CA . SER A 1 179 ? -20.683 9.565 3.108 1.00 57.59 179 SER A CA 1
ATOM 1419 C C . SER A 1 179 ? -20.707 10.982 3.714 1.00 57.59 179 SER A C 1
ATOM 1421 O O . SER A 1 179 ? -19.781 11.758 3.490 1.00 57.59 179 SER A O 1
ATOM 1423 N N . MET A 1 180 ? -21.773 11.333 4.439 1.00 49.22 180 MET A N 1
ATOM 1424 C CA . MET A 1 180 ? -22.034 12.643 5.035 1.00 49.22 180 MET A CA 1
ATOM 1425 C C . MET A 1 180 ? -21.868 12.699 6.559 1.00 49.22 180 MET A C 1
ATOM 1427 O O . MET A 1 180 ? -22.140 13.755 7.118 1.00 49.22 180 MET A O 1
ATOM 1431 N N . LEU A 1 181 ? -21.396 11.642 7.234 1.00 51.81 181 LEU A N 1
ATOM 1432 C CA . LEU A 1 181 ? -20.973 11.771 8.637 1.00 51.81 181 LEU A CA 1
ATOM 1433 C C . LEU A 1 181 ? -19.776 12.730 8.691 1.00 51.81 181 LEU A C 1
ATOM 1435 O O . LEU A 1 181 ? -18.656 12.386 8.302 1.00 51.81 181 LEU A O 1
ATOM 1439 N N . GLN A 1 182 ? -20.048 13.977 9.070 1.00 52.16 182 GLN A N 1
ATOM 1440 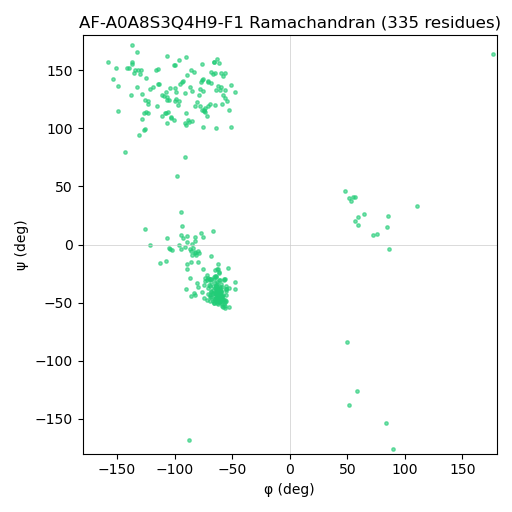C CA . GLN A 1 182 ? -19.070 15.054 9.087 1.00 52.16 182 GLN A CA 1
ATOM 1441 C C . GLN A 1 182 ? -18.082 14.805 10.224 1.00 52.16 182 GLN A C 1
ATOM 1443 O O . GLN A 1 182 ? -18.459 14.393 11.319 1.00 52.16 182 GLN A O 1
ATOM 1448 N N . THR A 1 183 ? -16.802 15.081 9.972 1.00 51.09 183 THR A N 1
ATOM 1449 C CA . THR A 1 183 ? -15.712 14.965 10.952 1.00 51.09 183 THR A CA 1
ATOM 1450 C C . THR A 1 183 ? -16.069 15.614 12.300 1.00 51.09 183 THR A C 1
ATOM 1452 O O . THR A 1 183 ? -15.690 15.087 13.338 1.00 51.09 183 THR A O 1
ATOM 1455 N N . GLU A 1 184 ? -16.874 16.683 12.293 1.00 52.94 184 GLU A N 1
ATOM 1456 C CA . GLU A 1 184 ? -17.335 17.427 13.477 1.00 52.94 184 GLU A CA 1
ATOM 1457 C C . GLU A 1 184 ? -18.208 16.607 14.451 1.00 52.94 184 GLU A C 1
ATOM 1459 O O . GLU A 1 184 ? -18.084 16.759 15.670 1.00 52.94 184 GLU A O 1
ATOM 1464 N N . GLU A 1 185 ? -19.056 15.695 13.963 1.00 58.03 185 GLU A N 1
ATOM 1465 C CA . GLU A 1 185 ? -19.879 14.833 14.830 1.00 58.03 185 GLU A CA 1
ATOM 1466 C C . GLU A 1 185 ? -19.016 13.789 15.545 1.00 58.03 185 GLU A C 1
ATOM 1468 O O . GLU A 1 185 ? -19.207 13.517 16.728 1.00 58.03 185 GLU A O 1
ATOM 1473 N N . LEU A 1 186 ? -18.008 13.258 14.847 1.00 55.69 186 LEU A N 1
ATOM 1474 C CA . LEU A 1 186 ? -17.027 12.317 15.393 1.00 55.69 186 LEU A CA 1
ATOM 1475 C C . LEU A 1 186 ? -16.148 12.980 16.457 1.00 55.69 186 LEU A C 1
ATOM 1477 O O . LEU A 1 186 ? -15.854 12.367 17.480 1.00 55.69 186 LEU A O 1
ATOM 1481 N N . GLU A 1 187 ? -15.756 14.237 16.241 1.00 53.94 187 GLU A N 1
ATOM 1482 C CA . GLU A 1 187 ? -15.038 15.034 17.237 1.00 53.94 187 GLU A CA 1
ATOM 1483 C C . GLU A 1 187 ? -15.885 15.264 18.489 1.00 53.94 187 GLU A C 1
ATOM 1485 O O . GLU A 1 187 ? -15.403 15.049 19.602 1.00 53.94 187 GLU A O 1
ATOM 1490 N N . THR A 1 188 ? -17.156 15.627 18.312 1.00 55.94 188 THR A N 1
ATOM 1491 C CA . THR A 1 188 ? -18.092 15.870 19.418 1.00 55.94 188 THR A CA 1
ATOM 1492 C C . THR A 1 188 ? -18.356 14.588 20.210 1.00 55.94 188 THR A C 1
ATOM 1494 O O . THR A 1 188 ? -18.211 14.578 21.431 1.00 55.94 188 THR A O 1
ATOM 1497 N N . LEU A 1 189 ? -18.623 13.473 19.521 1.00 57.28 189 LEU A N 1
ATOM 1498 C CA . LEU A 1 189 ? -18.860 12.169 20.141 1.00 57.28 189 LEU A CA 1
ATOM 1499 C C . LEU A 1 189 ? -17.623 11.662 20.896 1.00 57.28 189 LEU A C 1
ATOM 1501 O O . LEU A 1 189 ? -17.748 11.125 21.991 1.00 57.28 189 LEU A O 1
ATOM 1505 N N . LEU A 1 190 ? -16.415 11.848 20.352 1.00 56.12 190 LEU A N 1
ATOM 1506 C CA . LEU A 1 190 ? -15.175 11.460 21.031 1.00 56.12 190 LEU A CA 1
ATOM 1507 C C . LEU A 1 190 ? -14.884 12.347 22.249 1.00 56.12 190 LEU A C 1
ATOM 1509 O O . LEU A 1 190 ? -14.395 11.847 23.263 1.00 56.12 190 LEU A O 1
ATOM 1513 N N . ILE A 1 191 ? -15.200 13.642 22.190 1.00 56.81 191 ILE A N 1
ATOM 1514 C CA . ILE A 1 191 ? -15.119 14.536 23.355 1.00 56.81 191 ILE A CA 1
ATOM 1515 C C . ILE A 1 191 ? -16.105 14.091 24.440 1.00 56.81 191 ILE A C 1
ATOM 1517 O O . ILE A 1 191 ? -15.740 14.055 25.613 1.00 56.81 191 ILE A O 1
ATOM 1521 N N . ASP A 1 192 ? -17.322 13.705 24.070 1.00 55.50 192 ASP A N 1
ATOM 1522 C CA . ASP A 1 192 ? -18.334 13.271 25.032 1.00 55.50 192 ASP A CA 1
ATOM 1523 C C . ASP A 1 192 ? -18.050 11.864 25.596 1.00 55.50 192 ASP A C 1
ATOM 1525 O O . ASP A 1 192 ? -18.201 11.653 26.797 1.00 55.50 192 ASP A O 1
ATOM 1529 N N . LEU A 1 193 ? -17.500 10.940 24.799 1.00 49.97 193 LEU A N 1
ATOM 1530 C CA . LEU A 1 193 ? -17.025 9.626 25.266 1.00 49.97 193 LEU A CA 1
ATOM 1531 C C . LEU A 1 193 ? -15.792 9.729 26.177 1.00 49.97 193 LEU A C 1
ATOM 1533 O O . LEU A 1 193 ? -15.619 8.925 27.088 1.00 49.97 193 LEU A O 1
ATOM 1537 N N . THR A 1 194 ? -14.924 10.721 25.959 1.00 50.50 194 THR A N 1
ATOM 1538 C CA . THR A 1 194 ? -13.767 10.984 26.838 1.00 50.50 194 THR A CA 1
ATOM 1539 C C . THR A 1 194 ? -14.126 11.796 28.086 1.00 50.50 194 THR A C 1
ATOM 1541 O O . THR A 1 194 ? -13.283 11.958 28.970 1.00 50.50 194 THR A O 1
ATOM 1544 N N . ARG A 1 195 ? -15.368 12.293 28.184 1.00 48.50 195 ARG A N 1
ATOM 1545 C CA . ARG A 1 195 ? -15.918 12.951 29.377 1.00 48.50 195 ARG A CA 1
ATOM 1546 C C . ARG A 1 195 ? -16.494 11.979 30.401 1.00 48.50 195 ARG A C 1
ATOM 1548 O O . ARG A 1 195 ? -16.785 12.428 31.511 1.00 48.50 195 ARG A O 1
ATOM 1555 N N . GLU A 1 196 ? -16.627 10.689 30.087 1.00 43.31 196 GLU A N 1
ATOM 1556 C CA . GLU A 1 196 ? -16.970 9.699 31.107 1.00 43.31 196 GLU A CA 1
ATOM 1557 C C . GLU A 1 196 ? -15.831 9.586 32.140 1.00 43.31 196 GLU A C 1
ATOM 1559 O O . GLU A 1 196 ? -14.685 9.284 31.784 1.00 43.31 196 GLU A O 1
ATOM 1564 N N . PRO A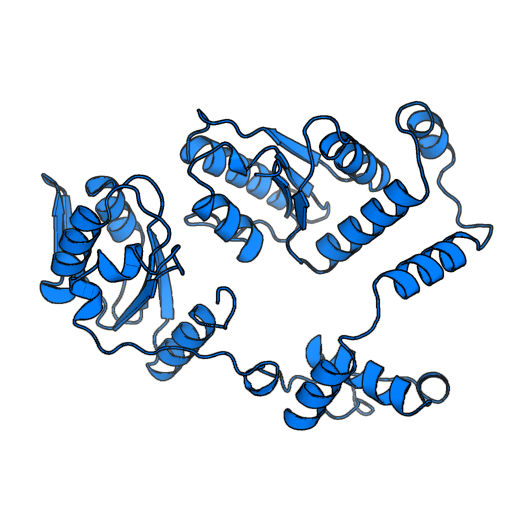 1 197 ? -16.098 9.863 33.429 1.00 43.19 197 PRO A N 1
ATOM 1565 C CA . PRO A 1 197 ? -15.102 9.705 34.470 1.00 43.19 197 PRO A CA 1
ATOM 1566 C C . PRO A 1 197 ? -14.940 8.207 34.765 1.00 43.19 197 PRO A C 1
ATOM 1568 O O . PRO A 1 197 ? -15.929 7.517 34.977 1.00 43.19 197 PRO A O 1
ATOM 1571 N N . ASP A 1 198 ? -13.689 7.739 34.812 1.00 43.81 198 ASP A N 1
ATOM 1572 C CA . ASP A 1 198 ? -13.239 6.448 35.380 1.00 43.81 198 ASP A CA 1
ATOM 1573 C C . ASP A 1 198 ? -12.726 5.344 34.435 1.00 43.81 198 ASP A C 1
ATOM 1575 O O . ASP A 1 198 ? -12.748 4.162 34.784 1.00 43.81 198 ASP A O 1
ATOM 1579 N N . THR A 1 199 ? -12.067 5.679 33.321 1.00 41.00 199 THR A N 1
ATOM 1580 C CA . THR A 1 199 ? -11.071 4.745 32.751 1.00 41.00 199 THR A CA 1
ATOM 1581 C C . THR A 1 199 ? -9.691 4.953 33.374 1.00 41.00 199 THR A C 1
ATOM 1583 O O . THR A 1 199 ? -8.970 5.907 33.078 1.00 41.00 199 THR A O 1
ATOM 1586 N N . TYR A 1 200 ? -9.326 4.019 34.253 1.00 40.19 200 TYR A N 1
ATOM 1587 C CA . TYR A 1 200 ? -8.024 3.869 34.904 1.00 40.19 200 TYR A CA 1
ATOM 1588 C C . TYR A 1 200 ? -6.864 3.882 33.890 1.00 40.19 200 TYR A C 1
ATOM 1590 O O . TYR A 1 200 ? -6.561 2.874 33.253 1.00 40.19 200 TYR A O 1
ATOM 1598 N N . VAL A 1 201 ? -6.166 5.014 33.766 1.00 45.91 201 VAL A N 1
ATOM 1599 C CA . VAL A 1 201 ? -4.833 5.056 33.147 1.00 45.91 201 VAL A CA 1
ATOM 1600 C C . VAL A 1 201 ? -3.829 4.598 34.213 1.00 45.91 201 VAL A C 1
ATOM 1602 O O . VAL A 1 201 ? -3.775 5.218 35.277 1.00 45.91 201 VAL A O 1
ATOM 1605 N N . PRO A 1 202 ? -3.020 3.544 33.990 1.00 43.19 202 PRO A N 1
ATOM 1606 C CA . PRO A 1 202 ? -2.060 3.070 34.984 1.00 43.19 202 PRO A CA 1
ATOM 1607 C C . PRO A 1 202 ? -1.153 4.209 35.488 1.00 43.19 202 PRO A C 1
ATOM 1609 O O . PRO A 1 202 ? -0.354 4.775 34.736 1.00 43.19 202 PRO A O 1
ATOM 1612 N N . ASN A 1 203 ? -1.267 4.529 36.783 1.00 44.84 203 ASN A N 1
ATOM 1613 C CA . ASN A 1 203 ? -0.703 5.722 37.441 1.00 44.84 203 ASN A CA 1
ATOM 1614 C C . ASN A 1 203 ? 0.810 5.947 37.244 1.00 44.84 203 ASN A C 1
ATOM 1616 O O . ASN A 1 203 ? 1.294 7.065 37.407 1.00 44.84 203 ASN A O 1
ATOM 1620 N N . LYS A 1 204 ? 1.575 4.910 36.887 1.00 46.59 204 LYS A N 1
ATOM 1621 C CA . LYS A 1 204 ? 3.030 5.010 36.697 1.00 46.59 204 LYS A CA 1
ATOM 1622 C C . LYS A 1 204 ? 3.417 5.600 35.334 1.00 46.59 204 LYS A C 1
ATOM 1624 O O . LYS A 1 204 ? 4.388 6.340 35.253 1.00 46.59 204 LYS A O 1
ATOM 1629 N N . ILE A 1 205 ? 2.625 5.330 34.292 1.00 49.41 205 ILE A N 1
ATOM 1630 C CA . ILE A 1 205 ? 2.825 5.870 32.937 1.00 49.41 205 ILE A CA 1
ATOM 1631 C C . ILE A 1 205 ? 2.285 7.307 32.875 1.00 49.41 205 ILE A C 1
ATOM 1633 O O . ILE A 1 205 ? 2.902 8.185 32.294 1.00 49.41 205 ILE A O 1
ATOM 1637 N N . ALA A 1 206 ? 1.184 7.615 33.560 1.00 48.06 206 ALA A N 1
ATOM 1638 C CA . ALA A 1 206 ? 0.631 8.972 33.552 1.00 48.06 206 ALA A CA 1
ATOM 1639 C C . ALA A 1 206 ? 1.597 10.048 34.110 1.00 48.06 206 ALA A C 1
ATOM 1641 O O . ALA A 1 206 ? 1.557 11.194 33.661 1.00 48.06 206 ALA A O 1
ATOM 1642 N N . TYR A 1 207 ? 2.474 9.700 35.062 1.00 51.03 207 TYR A N 1
ATOM 1643 C CA . TYR A 1 207 ? 3.339 10.669 35.749 1.00 51.03 207 TYR A CA 1
ATOM 1644 C C . TYR A 1 207 ? 4.627 11.020 34.978 1.00 51.03 207 TYR A C 1
ATOM 1646 O O . TYR A 1 207 ? 4.981 12.193 34.895 1.00 51.03 207 TYR A O 1
ATOM 1654 N N . GLU A 1 208 ? 5.306 10.046 34.357 1.00 52.75 208 GLU A N 1
ATOM 1655 C CA . GLU A 1 208 ? 6.502 10.314 33.528 1.00 52.75 208 GLU A CA 1
ATOM 1656 C C . GLU A 1 208 ? 6.154 11.036 32.214 1.00 52.75 208 GLU A C 1
ATOM 1658 O O . GLU A 1 208 ? 6.936 11.836 31.698 1.00 52.75 208 GLU A O 1
ATOM 1663 N N . PHE A 1 209 ? 4.952 10.800 31.685 1.00 54.84 209 PHE A N 1
ATOM 1664 C CA . PHE A 1 209 ? 4.534 11.305 30.379 1.00 54.84 209 PHE A CA 1
ATOM 1665 C C . PHE A 1 209 ? 3.928 12.709 30.414 1.00 54.84 209 PHE A C 1
ATOM 1667 O O . PHE A 1 209 ? 4.071 13.448 29.440 1.00 54.84 209 PHE A O 1
ATOM 1674 N N . ARG A 1 210 ? 3.303 13.116 31.528 1.00 55.94 210 ARG A N 1
ATOM 1675 C CA . ARG A 1 210 ? 2.703 14.457 31.671 1.00 55.94 210 ARG A CA 1
ATOM 1676 C C . ARG A 1 210 ? 3.711 15.604 31.560 1.00 55.94 210 ARG A C 1
ATOM 1678 O O . ARG A 1 210 ? 3.322 16.699 31.177 1.00 55.94 210 ARG A O 1
ATOM 1685 N N . ASN A 1 211 ? 4.988 15.355 31.852 1.00 60.19 211 ASN A N 1
ATOM 1686 C CA . ASN A 1 211 ? 6.017 16.399 31.859 1.00 60.19 211 ASN A CA 1
ATOM 1687 C C . ASN A 1 211 ? 6.802 16.520 30.540 1.00 60.19 211 ASN A C 1
ATOM 1689 O O . ASN A 1 211 ? 7.643 17.406 30.428 1.00 60.19 211 ASN A O 1
ATOM 1693 N N . THR A 1 212 ? 6.565 15.649 29.550 1.00 72.00 212 THR A N 1
ATOM 1694 C CA . THR A 1 212 ? 7.351 15.622 28.294 1.00 72.00 212 THR A CA 1
ATOM 1695 C C . THR A 1 212 ? 6.564 16.029 27.050 1.00 72.00 212 THR A C 1
ATOM 1697 O O . THR A 1 212 ? 7.170 16.345 26.028 1.00 72.00 212 THR A O 1
ATOM 1700 N N . TYR A 1 213 ? 5.232 16.053 27.122 1.00 81.94 213 TYR A N 1
ATOM 1701 C CA . TYR A 1 213 ? 4.367 16.410 26.002 1.00 81.94 213 TYR A CA 1
ATOM 1702 C C . TYR A 1 213 ? 3.081 17.074 26.497 1.00 81.94 213 TYR A C 1
ATOM 1704 O O . TYR A 1 213 ? 2.464 16.608 27.456 1.00 81.94 213 TYR A O 1
ATOM 1712 N N . VAL A 1 214 ? 2.659 18.149 25.829 1.00 81.00 214 VAL A N 1
ATOM 1713 C CA . VAL A 1 214 ? 1.418 18.855 26.167 1.00 81.00 214 VAL A CA 1
ATOM 1714 C C . VAL A 1 214 ? 0.240 18.165 25.480 1.00 81.00 214 VAL A C 1
ATOM 1716 O O . VAL A 1 214 ? 0.042 18.271 24.268 1.00 81.00 214 VAL A O 1
ATOM 1719 N N . LEU A 1 215 ? -0.552 17.455 26.281 1.00 78.69 215 LEU A N 1
ATOM 1720 C CA . LEU A 1 215 ? -1.810 16.851 25.855 1.00 78.69 215 LEU A CA 1
ATOM 1721 C C . LEU A 1 215 ? -2.904 17.917 25.730 1.00 78.69 215 LEU A C 1
ATOM 1723 O O . LEU A 1 215 ? -3.490 18.339 26.724 1.00 78.69 215 LEU A O 1
ATOM 1727 N N . THR A 1 216 ? -3.185 18.336 24.499 1.00 79.50 216 THR A N 1
ATOM 1728 C CA . THR A 1 216 ? -4.374 19.123 24.147 1.00 79.50 216 THR A CA 1
ATOM 1729 C C . THR A 1 216 ? -5.473 18.194 23.625 1.00 79.50 216 THR A C 1
ATOM 1731 O O . THR A 1 216 ? -5.178 17.093 23.157 1.00 79.50 216 THR A O 1
ATOM 1734 N N . ALA A 1 217 ? -6.737 18.633 23.670 1.00 73.19 217 ALA A N 1
ATOM 1735 C CA . ALA A 1 217 ? -7.852 17.883 23.076 1.00 73.19 217 ALA A CA 1
ATOM 1736 C C . ALA A 1 217 ? -7.606 17.585 21.584 1.00 73.19 217 ALA A C 1
ATOM 1738 O O . ALA A 1 217 ? -7.811 16.466 21.127 1.00 73.19 217 ALA A O 1
ATOM 1739 N N . ASP A 1 218 ? -7.055 18.560 20.861 1.00 76.44 218 ASP A N 1
ATOM 1740 C CA . ASP A 1 218 ? -6.654 18.438 19.458 1.00 76.44 218 ASP A CA 1
ATOM 1741 C C . ASP A 1 218 ? -5.573 17.357 19.234 1.00 76.44 218 ASP A C 1
ATOM 1743 O O . ASP A 1 218 ? -5.730 16.485 18.379 1.00 76.44 218 ASP A O 1
ATOM 1747 N N . ASN A 1 219 ? -4.504 17.334 20.041 1.00 82.25 219 ASN A N 1
ATOM 1748 C CA . ASN A 1 219 ? -3.477 16.289 19.941 1.00 82.25 219 ASN A CA 1
ATOM 1749 C C . ASN A 1 219 ? -4.043 14.903 20.282 1.00 82.25 219 ASN A C 1
ATOM 1751 O O . ASN A 1 219 ? -3.681 13.917 19.639 1.00 82.25 219 ASN A O 1
ATOM 1755 N N . LEU A 1 220 ? -4.936 14.818 21.272 1.00 79.81 220 LEU A N 1
ATOM 1756 C CA . LEU A 1 220 ? -5.592 13.568 21.651 1.00 79.81 220 LEU A CA 1
ATOM 1757 C C . LEU A 1 220 ? -6.458 13.021 20.514 1.00 79.81 220 LEU A C 1
ATOM 1759 O O . LEU A 1 220 ? -6.334 11.851 20.156 1.00 79.81 220 LEU A O 1
ATOM 1763 N N . LEU A 1 221 ? -7.273 13.874 19.901 1.00 78.62 221 LEU A N 1
ATOM 1764 C CA . LEU A 1 221 ? -8.098 13.509 18.758 1.00 78.62 221 LEU A CA 1
ATOM 1765 C C . LEU A 1 221 ? -7.242 13.020 17.583 1.00 78.62 221 LEU A C 1
ATOM 1767 O O . LEU A 1 221 ? -7.496 11.946 17.038 1.00 78.62 221 LEU A O 1
ATOM 1771 N N . LYS A 1 222 ? -6.178 13.755 17.231 1.00 84.69 222 LYS A N 1
ATOM 1772 C CA . LYS A 1 222 ? -5.232 13.338 16.182 1.00 84.69 222 LYS A CA 1
ATOM 1773 C C . LYS A 1 222 ? -4.660 11.953 16.473 1.00 84.69 222 LYS A C 1
ATOM 1775 O O . LYS A 1 222 ? -4.605 11.113 15.578 1.00 84.69 222 LYS A O 1
ATOM 1780 N N . MET A 1 223 ? -4.277 11.689 17.722 1.00 87.19 223 MET A N 1
ATOM 1781 C CA . MET A 1 223 ? -3.773 10.382 18.147 1.00 87.19 223 MET A CA 1
ATOM 1782 C C . MET A 1 223 ? -4.811 9.265 18.015 1.00 87.19 223 MET A C 1
ATOM 1784 O O . MET A 1 223 ? -4.475 8.185 17.526 1.00 87.19 223 MET A O 1
ATOM 1788 N N . ILE A 1 224 ? -6.064 9.521 18.398 1.00 82.50 224 ILE A N 1
ATOM 1789 C CA . ILE A 1 224 ? -7.168 8.565 18.243 1.00 82.50 224 ILE A CA 1
ATOM 1790 C C . ILE A 1 224 ? -7.381 8.243 16.760 1.00 82.50 224 ILE A C 1
ATOM 1792 O O . ILE A 1 224 ? -7.383 7.073 16.382 1.00 82.50 224 ILE A O 1
ATOM 1796 N N . LEU A 1 225 ? -7.473 9.263 15.902 1.00 84.88 225 LEU A N 1
ATOM 1797 C CA . LEU A 1 225 ? -7.661 9.088 14.460 1.00 84.88 225 LEU A CA 1
ATOM 1798 C C . LEU A 1 225 ? -6.506 8.310 13.813 1.00 84.88 225 LEU A C 1
ATOM 1800 O O . LEU A 1 225 ? -6.738 7.447 12.963 1.00 84.88 225 LEU A O 1
ATOM 1804 N N . ILE A 1 226 ? -5.266 8.576 14.231 1.00 90.19 226 ILE A N 1
ATOM 1805 C CA . ILE A 1 226 ? -4.086 7.826 13.785 1.00 90.19 226 ILE A CA 1
ATOM 1806 C C . ILE A 1 226 ? -4.192 6.359 14.219 1.00 90.19 226 ILE A C 1
ATOM 1808 O O . ILE A 1 226 ? -4.033 5.469 13.386 1.00 90.19 226 ILE A O 1
ATOM 1812 N N . SER A 1 227 ? -4.510 6.096 15.488 1.00 86.31 227 SER A N 1
ATOM 1813 C CA . SER A 1 227 ? -4.660 4.737 16.023 1.00 86.31 227 SER A CA 1
ATOM 1814 C C . SER A 1 227 ? -5.750 3.943 15.290 1.00 86.31 227 SER A C 1
ATOM 1816 O O . SER A 1 227 ? -5.517 2.812 14.862 1.00 86.31 227 SER A O 1
ATOM 1818 N N . LEU A 1 228 ? -6.914 4.557 15.045 1.00 84.25 228 LEU A N 1
ATOM 1819 C CA . LEU A 1 228 ? -8.012 3.942 14.291 1.00 84.25 228 LEU A CA 1
ATOM 1820 C C . LEU A 1 228 ? -7.594 3.575 12.862 1.00 84.25 228 LEU A C 1
ATOM 1822 O O . LEU A 1 228 ? -7.875 2.466 12.401 1.00 84.25 228 LEU A O 1
ATOM 1826 N N . ARG A 1 229 ? -6.876 4.465 12.167 1.00 88.94 229 ARG A N 1
ATOM 1827 C CA . ARG A 1 229 ? -6.356 4.189 10.818 1.00 88.94 229 ARG A CA 1
ATOM 1828 C C . ARG A 1 229 ? -5.347 3.043 10.815 1.00 88.94 229 ARG A C 1
ATOM 1830 O O . ARG A 1 229 ? -5.440 2.169 9.961 1.00 88.94 229 ARG A O 1
ATOM 1837 N N . ILE A 1 230 ? -4.441 2.992 11.793 1.00 87.69 230 ILE A N 1
ATOM 1838 C CA . ILE A 1 230 ? -3.478 1.888 11.931 1.00 87.69 230 ILE A CA 1
ATOM 1839 C C . ILE A 1 230 ? -4.205 0.556 12.142 1.00 87.69 230 ILE A C 1
ATOM 1841 O O . ILE A 1 230 ? -3.916 -0.413 11.442 1.00 87.69 230 ILE A O 1
ATOM 1845 N N . ASN A 1 231 ? -5.171 0.514 13.063 1.00 83.38 231 ASN A N 1
ATOM 1846 C CA . ASN A 1 231 ? -5.914 -0.706 13.394 1.00 83.38 231 ASN A CA 1
ATOM 1847 C C . ASN A 1 231 ? -6.774 -1.210 12.226 1.00 83.38 231 ASN A C 1
ATOM 1849 O O . ASN A 1 231 ? -7.001 -2.410 12.097 1.00 83.38 231 ASN A O 1
ATOM 1853 N N . THR A 1 232 ? -7.220 -0.303 11.355 1.00 81.44 232 THR A N 1
ATOM 1854 C CA . THR A 1 232 ? -7.968 -0.621 10.128 1.00 81.44 232 THR A CA 1
ATOM 1855 C C . THR A 1 232 ? -7.080 -0.768 8.892 1.00 81.44 232 THR A C 1
ATOM 1857 O O . THR A 1 232 ? -7.591 -0.970 7.793 1.00 81.44 232 THR A O 1
ATOM 1860 N N . MET A 1 233 ? -5.752 -0.710 9.054 1.00 83.56 233 MET A N 1
ATOM 1861 C CA . MET A 1 233 ? -4.767 -0.837 7.972 1.00 83.56 233 MET A CA 1
ATOM 1862 C C . MET A 1 233 ? -4.916 0.227 6.874 1.00 83.56 233 MET A C 1
ATOM 1864 O O . MET A 1 233 ? -4.467 0.032 5.744 1.00 83.56 233 MET A O 1
ATOM 1868 N N . ILE A 1 234 ? -5.519 1.368 7.209 1.00 87.25 234 ILE A N 1
ATOM 1869 C CA . ILE A 1 234 ? -5.604 2.532 6.334 1.00 87.25 234 ILE A CA 1
ATOM 1870 C C . ILE A 1 234 ? -4.252 3.263 6.379 1.00 87.25 234 ILE A C 1
ATOM 1872 O O . ILE A 1 234 ? -3.785 3.599 7.471 1.00 87.25 234 ILE A O 1
ATOM 1876 N N . PRO A 1 235 ? -3.633 3.567 5.221 1.00 88.56 235 PRO A N 1
ATOM 1877 C CA . PRO A 1 235 ? -2.426 4.384 5.140 1.00 88.56 235 PRO A CA 1
ATOM 1878 C C . PRO A 1 235 ? -2.498 5.672 5.968 1.00 88.56 235 PRO A C 1
ATOM 1880 O O . PRO A 1 235 ? -3.454 6.447 5.860 1.00 88.56 235 PRO A O 1
ATOM 1883 N N . VAL A 1 236 ? -1.456 5.922 6.765 1.00 93.25 236 VAL A N 1
ATOM 1884 C CA . VAL A 1 236 ? -1.315 7.148 7.560 1.00 93.25 236 VAL A CA 1
ATOM 1885 C C . VAL A 1 236 ? -0.175 7.985 6.994 1.00 93.25 236 VAL A C 1
ATOM 1887 O O . VAL A 1 236 ? 0.995 7.624 7.119 1.00 93.25 236 VAL A O 1
ATOM 1890 N N . ILE A 1 237 ? -0.533 9.121 6.392 1.00 93.81 237 ILE A N 1
ATOM 1891 C CA . ILE A 1 237 ? 0.403 10.153 5.942 1.00 93.81 237 ILE A CA 1
ATOM 1892 C C . ILE A 1 237 ? 0.010 11.464 6.622 1.00 93.81 237 ILE A C 1
ATOM 1894 O O . ILE A 1 237 ? -1.134 11.902 6.507 1.00 93.81 237 ILE A O 1
ATOM 1898 N N . ILE A 1 238 ? 0.947 12.076 7.344 1.00 93.69 238 ILE A N 1
ATOM 1899 C CA . ILE A 1 238 ? 0.733 13.310 8.102 1.00 93.69 238 ILE A CA 1
ATOM 1900 C C . ILE A 1 238 ? 1.467 14.451 7.403 1.00 93.69 238 ILE A C 1
ATOM 1902 O O . ILE A 1 238 ? 2.696 14.489 7.376 1.00 93.69 238 ILE A O 1
ATOM 1906 N N . MET A 1 239 ? 0.711 15.402 6.863 1.00 92.44 239 MET A N 1
ATOM 1907 C CA . MET A 1 239 ? 1.272 16.614 6.274 1.00 92.44 239 MET A CA 1
ATOM 1908 C C . MET A 1 239 ? 1.282 17.753 7.295 1.00 92.44 239 MET A C 1
ATOM 1910 O O . MET A 1 239 ? 0.318 17.939 8.033 1.00 92.44 239 MET A O 1
ATOM 1914 N N . GLY A 1 240 ? 2.364 18.523 7.335 1.00 89.56 240 GLY A N 1
ATOM 1915 C CA . GLY A 1 240 ? 2.453 19.736 8.150 1.00 89.56 240 GLY A CA 1
ATOM 1916 C C . GLY A 1 240 ? 3.835 20.364 8.066 1.00 89.56 240 GLY A C 1
ATOM 1917 O O . GLY A 1 240 ? 4.779 19.703 7.637 1.00 89.56 240 GLY A O 1
ATOM 1918 N N . GLU A 1 241 ? 3.976 21.622 8.468 1.00 86.81 241 GLU A N 1
ATOM 1919 C CA . GLU A 1 241 ? 5.267 22.318 8.461 1.00 86.81 241 GLU A CA 1
ATOM 1920 C C . GLU A 1 241 ? 6.288 21.662 9.410 1.00 86.81 241 GLU A C 1
ATOM 1922 O O . GLU A 1 241 ? 5.952 20.912 10.339 1.00 86.81 241 GLU A O 1
ATOM 1927 N N . THR A 1 242 ? 7.572 21.927 9.181 1.00 84.88 242 THR A N 1
ATOM 1928 C CA . THR A 1 242 ? 8.629 21.542 10.122 1.00 84.88 242 THR A CA 1
ATOM 1929 C C . THR A 1 242 ? 8.381 22.209 11.474 1.00 84.88 242 THR A C 1
ATOM 1931 O O . THR A 1 242 ? 8.063 23.392 11.540 1.00 84.88 242 THR A O 1
ATOM 1934 N N . GLY A 1 243 ? 8.523 21.459 12.567 1.00 82.44 243 GLY A N 1
ATOM 1935 C CA . GLY A 1 243 ? 8.308 21.991 13.918 1.00 82.44 243 GLY A CA 1
ATOM 1936 C C . GLY A 1 243 ? 6.858 21.962 14.419 1.00 82.44 243 GLY A C 1
ATOM 1937 O O . GLY A 1 243 ? 6.642 22.209 15.600 1.00 82.44 243 GLY A O 1
ATOM 1938 N N . CYS A 1 244 ? 5.871 21.549 13.611 1.00 86.25 244 CYS A N 1
ATOM 1939 C CA . CYS A 1 244 ? 4.474 21.423 14.066 1.00 86.25 244 CYS A CA 1
ATOM 1940 C C . CYS A 1 244 ? 4.200 20.187 14.957 1.00 86.25 244 CYS A C 1
ATOM 1942 O O . CYS A 1 244 ? 3.054 19.881 15.277 1.00 86.25 244 CYS A O 1
ATOM 1944 N N . GLY A 1 245 ? 5.243 19.441 15.342 1.00 88.50 245 GLY A N 1
ATOM 1945 C CA . GLY A 1 245 ? 5.152 18.361 16.328 1.00 88.50 245 GLY A CA 1
ATOM 1946 C C . GLY A 1 245 ? 4.706 16.990 15.807 1.00 88.50 245 GLY A C 1
ATOM 1947 O O . GLY A 1 245 ? 4.380 16.142 16.632 1.00 88.50 245 GLY A O 1
ATOM 1948 N N . LYS A 1 246 ? 4.719 16.728 14.487 1.00 92.94 246 LYS A N 1
ATOM 1949 C CA . LYS A 1 246 ? 4.324 15.427 13.885 1.00 92.94 246 LYS A CA 1
ATOM 1950 C C . LYS A 1 246 ? 5.069 14.247 14.517 1.00 92.94 246 LYS A C 1
ATOM 1952 O O . LYS A 1 246 ? 4.459 13.317 15.038 1.00 92.94 246 LYS A O 1
ATOM 1957 N N . THR A 1 247 ? 6.396 14.325 14.527 1.00 92.56 247 THR A N 1
ATOM 1958 C CA . THR A 1 247 ? 7.280 13.284 15.064 1.00 92.56 247 THR A CA 1
ATOM 1959 C C . THR A 1 247 ? 7.067 13.115 16.567 1.00 92.56 247 THR A C 1
ATOM 1961 O O . THR A 1 247 ? 6.931 11.993 17.046 1.00 92.56 247 THR A O 1
ATOM 1964 N N . SER A 1 248 ? 6.939 14.221 17.307 1.00 92.12 248 SER A N 1
ATOM 1965 C CA . SER A 1 248 ? 6.666 14.202 18.749 1.00 92.12 248 SER A CA 1
ATOM 1966 C C . SER A 1 248 ? 5.308 13.575 19.082 1.00 92.12 248 SER A C 1
ATOM 1968 O O . SER A 1 248 ? 5.221 12.810 20.037 1.00 92.12 248 SER A O 1
ATOM 1970 N N . LEU A 1 249 ? 4.265 13.846 18.286 1.00 92.69 249 LEU A N 1
ATOM 1971 C CA . LEU A 1 249 ? 2.930 13.255 18.430 1.00 92.69 249 LEU A CA 1
ATOM 1972 C C . LEU A 1 249 ? 2.984 11.729 18.257 1.00 92.69 249 LEU A C 1
ATOM 1974 O O . LEU A 1 249 ? 2.472 10.997 19.100 1.00 92.69 249 LEU A O 1
ATOM 1978 N N . ILE A 1 250 ? 3.654 11.241 17.205 1.00 94.50 250 ILE A N 1
ATOM 1979 C CA . ILE A 1 250 ? 3.799 9.799 16.945 1.00 94.50 250 ILE A CA 1
ATOM 1980 C C . ILE A 1 250 ? 4.648 9.110 18.015 1.00 94.50 250 ILE A C 1
ATOM 1982 O O . ILE A 1 250 ? 4.282 8.034 18.483 1.00 94.50 250 ILE A O 1
ATOM 1986 N N . GLN A 1 251 ? 5.749 9.733 18.442 1.00 92.88 251 GLN A N 1
ATOM 1987 C CA . GLN A 1 251 ? 6.572 9.224 19.543 1.00 92.88 251 GLN A CA 1
ATOM 1988 C C . GLN A 1 251 ? 5.797 9.148 20.854 1.00 92.88 251 GLN A C 1
ATOM 1990 O O . GLN A 1 251 ? 5.974 8.207 21.627 1.00 92.88 251 GLN A O 1
ATOM 1995 N N . TYR A 1 252 ? 4.971 10.151 21.135 1.00 90.06 252 TYR A N 1
ATOM 1996 C CA . TYR A 1 252 ? 4.153 10.160 22.334 1.00 90.06 252 TYR A CA 1
ATOM 1997 C C . TYR A 1 252 ? 3.104 9.046 22.279 1.00 90.06 252 TYR A C 1
ATOM 1999 O O . TYR A 1 252 ? 3.035 8.226 23.196 1.00 90.06 252 TYR A O 1
ATOM 2007 N N . LEU A 1 253 ? 2.376 8.940 21.163 1.00 89.88 253 LEU A N 1
ATOM 2008 C CA . LEU A 1 253 ? 1.378 7.899 20.935 1.00 89.88 253 LEU A CA 1
ATOM 2009 C C . LEU A 1 253 ? 1.970 6.488 21.042 1.00 89.88 253 LEU A C 1
ATOM 2011 O O . LEU A 1 253 ? 1.422 5.644 21.748 1.00 89.88 253 LEU A O 1
ATOM 2015 N N . SER A 1 254 ? 3.110 6.226 20.395 1.00 89.44 254 SER A N 1
ATOM 2016 C CA . SER A 1 254 ? 3.721 4.893 20.416 1.00 89.44 254 SER A CA 1
ATOM 2017 C C . SER A 1 254 ? 4.085 4.468 21.832 1.00 89.44 254 SER A C 1
ATOM 2019 O O . SER A 1 254 ? 3.864 3.324 22.222 1.00 89.44 254 SER A O 1
ATOM 2021 N N . LYS A 1 255 ? 4.605 5.403 22.630 1.00 85.75 255 LYS A N 1
ATOM 2022 C CA . LYS A 1 255 ? 4.941 5.146 24.024 1.00 85.75 255 LYS A CA 1
ATOM 2023 C C . LYS A 1 255 ? 3.694 4.929 24.886 1.00 85.75 255 LYS A C 1
ATOM 2025 O O . LYS A 1 255 ? 3.719 4.024 25.715 1.00 85.75 255 LYS A O 1
ATOM 2030 N N . MET A 1 256 ? 2.611 5.688 24.674 1.00 80.88 256 MET A N 1
ATOM 2031 C CA . MET A 1 256 ? 1.333 5.456 25.367 1.00 80.88 256 MET A CA 1
ATOM 2032 C C . MET A 1 256 ? 0.775 4.059 25.082 1.00 80.88 256 MET A C 1
ATOM 2034 O O . MET A 1 256 ? 0.284 3.395 25.990 1.00 80.88 256 MET A O 1
ATOM 2038 N N . CYS A 1 257 ? 0.891 3.592 23.838 1.00 81.62 257 CYS A N 1
ATOM 2039 C CA . CYS A 1 257 ? 0.454 2.257 23.440 1.00 81.62 257 CYS A CA 1
ATOM 2040 C C . CYS A 1 257 ? 1.453 1.143 23.810 1.00 81.62 257 CYS A C 1
ATOM 2042 O O . CYS A 1 257 ? 1.158 -0.029 23.588 1.00 81.62 257 CYS A O 1
ATOM 2044 N N . GLY A 1 258 ? 2.641 1.474 24.334 1.00 80.56 258 GLY A N 1
ATOM 2045 C CA . GLY A 1 258 ? 3.704 0.497 24.597 1.00 80.56 258 GLY A CA 1
ATOM 2046 C C . GLY A 1 258 ? 4.254 -0.175 23.330 1.00 80.56 258 GLY A C 1
ATOM 2047 O O . GLY A 1 258 ? 4.738 -1.306 23.389 1.00 80.56 258 GLY A O 1
ATOM 2048 N N . ILE A 1 259 ? 4.158 0.503 22.186 1.00 88.12 259 ILE A N 1
ATOM 2049 C CA . ILE A 1 259 ? 4.540 0.002 20.865 1.00 88.12 259 ILE A CA 1
ATOM 2050 C C . ILE A 1 259 ? 5.980 0.399 20.542 1.00 88.12 259 ILE A C 1
ATOM 2052 O O . ILE A 1 259 ? 6.423 1.520 20.806 1.00 88.12 259 ILE A O 1
ATOM 2056 N N . GLU A 1 260 ? 6.714 -0.525 19.924 1.00 90.31 260 GLU A N 1
ATOM 2057 C CA . GLU A 1 260 ? 8.060 -0.248 19.439 1.00 90.31 260 GLU A CA 1
ATOM 2058 C C . GLU A 1 260 ? 8.005 0.641 18.189 1.00 90.31 260 GLU A C 1
ATOM 2060 O O . GLU A 1 260 ? 7.536 0.209 17.136 1.00 90.31 260 GLU A O 1
ATOM 2065 N N . LEU A 1 261 ? 8.511 1.869 18.303 1.00 94.38 261 LEU A N 1
ATOM 2066 C CA . LEU A 1 261 ? 8.582 2.833 17.209 1.00 94.38 261 LEU A CA 1
ATOM 2067 C C . LEU A 1 261 ? 10.010 2.955 16.678 1.00 94.38 261 LEU A C 1
ATOM 2069 O O . LEU A 1 261 ? 10.930 3.313 17.412 1.00 94.38 261 LEU A O 1
ATOM 2073 N N . ASN A 1 262 ? 10.168 2.733 15.377 1.00 96.44 262 ASN A N 1
ATOM 2074 C CA . ASN A 1 262 ? 11.388 3.013 14.634 1.00 96.44 262 ASN A CA 1
ATOM 2075 C C . ASN A 1 262 ? 11.151 4.249 13.762 1.00 96.44 262 ASN A C 1
ATOM 2077 O O . ASN A 1 262 ? 10.214 4.265 12.970 1.00 96.44 262 ASN A O 1
ATOM 2081 N N . ILE A 1 263 ? 11.986 5.278 13.901 1.00 96.50 263 ILE A N 1
ATOM 2082 C CA . ILE A 1 263 ? 11.908 6.488 13.074 1.00 96.50 263 ILE A CA 1
ATOM 2083 C C . ILE A 1 263 ? 13.030 6.450 12.046 1.00 96.50 263 ILE A C 1
ATOM 2085 O O . ILE A 1 263 ? 14.177 6.149 12.381 1.00 96.50 263 ILE A O 1
ATOM 2089 N N . PHE A 1 264 ? 12.690 6.763 10.803 1.00 96.50 264 PHE A N 1
ATOM 2090 C CA . PHE A 1 264 ? 13.633 6.916 9.713 1.00 96.50 264 PHE A CA 1
ATOM 2091 C C . PHE A 1 264 ? 13.391 8.257 9.028 1.00 96.50 264 PHE A C 1
ATOM 2093 O O . PHE A 1 264 ? 12.379 8.440 8.356 1.00 96.50 264 PHE A O 1
ATOM 2100 N N . SER A 1 265 ? 14.309 9.195 9.243 1.00 94.19 265 SER A N 1
ATOM 2101 C CA . SER A 1 265 ? 14.281 10.510 8.609 1.00 94.19 265 SER A CA 1
ATOM 2102 C C . SER A 1 265 ? 14.871 10.412 7.210 1.00 94.19 265 SER A C 1
ATOM 2104 O O . SER A 1 265 ? 16.031 10.029 7.055 1.00 94.19 265 SER A O 1
ATOM 2106 N N . ILE A 1 266 ? 14.059 10.731 6.209 1.00 93.56 266 ILE A N 1
ATOM 2107 C CA . ILE A 1 266 ? 14.444 10.722 4.802 1.00 93.56 266 ILE A CA 1
ATOM 2108 C C . ILE A 1 266 ? 14.925 12.119 4.415 1.00 93.56 266 ILE A C 1
ATOM 2110 O O . ILE A 1 266 ? 14.369 13.120 4.851 1.00 93.56 266 ILE A O 1
ATOM 2114 N N . HIS A 1 267 ? 15.967 12.181 3.596 1.00 91.31 267 HIS A N 1
ATOM 2115 C CA . HIS A 1 267 ? 16.505 13.417 3.039 1.00 91.31 267 HIS A CA 1
ATOM 2116 C C . HIS A 1 267 ? 16.835 13.234 1.551 1.00 91.31 267 HIS A C 1
ATOM 2118 O O . HIS A 1 267 ? 16.872 12.113 1.044 1.00 91.31 267 HIS A O 1
ATOM 2124 N N . ALA A 1 268 ? 17.170 14.318 0.847 1.00 86.81 268 ALA A N 1
ATOM 2125 C CA . ALA A 1 268 ? 17.474 14.280 -0.590 1.00 86.81 268 ALA A CA 1
ATOM 2126 C C . ALA A 1 268 ? 18.599 13.299 -0.980 1.00 86.81 268 ALA A C 1
ATOM 2128 O O . ALA A 1 268 ? 18.581 12.741 -2.070 1.00 86.81 268 ALA A O 1
ATOM 2129 N N . GLY A 1 269 ? 19.562 13.051 -0.085 1.00 86.88 269 GLY A N 1
ATOM 2130 C CA . GLY A 1 269 ? 20.634 12.072 -0.306 1.00 86.88 269 GLY A CA 1
ATOM 2131 C C . GLY A 1 269 ? 20.286 10.620 0.048 1.00 86.88 269 GLY A C 1
ATOM 2132 O O . GLY A 1 269 ? 21.162 9.764 -0.039 1.00 86.88 269 GLY A O 1
ATOM 2133 N N . THR A 1 270 ? 19.066 10.330 0.513 1.00 90.75 270 THR A N 1
ATOM 2134 C CA . THR A 1 270 ? 18.687 8.976 0.939 1.00 90.75 270 THR A CA 1
ATOM 2135 C C . THR A 1 270 ? 18.501 8.104 -0.295 1.00 90.75 270 THR A C 1
ATOM 2137 O O . THR A 1 270 ? 17.622 8.358 -1.116 1.00 90.75 270 THR A O 1
ATOM 2140 N N . SER A 1 271 ? 19.319 7.059 -0.407 1.00 88.56 271 SER A N 1
ATOM 2141 C CA . SER A 1 271 ? 19.260 6.133 -1.540 1.00 88.56 271 SER A CA 1
ATOM 2142 C C . SER A 1 271 ? 18.082 5.159 -1.442 1.00 88.56 271 SER A C 1
ATOM 2144 O O . SER A 1 271 ? 17.615 4.814 -0.353 1.00 88.56 271 SER A O 1
ATOM 2146 N N . GLU A 1 272 ? 17.640 4.646 -2.590 1.00 84.88 272 GLU A N 1
ATOM 2147 C CA . GLU A 1 272 ? 16.608 3.606 -2.665 1.00 84.88 272 GLU A CA 1
ATOM 2148 C C . GLU A 1 272 ? 16.964 2.350 -1.850 1.00 84.88 272 GLU A C 1
ATOM 2150 O O . GLU A 1 272 ? 16.099 1.758 -1.201 1.00 84.88 272 GLU A O 1
ATOM 2155 N N . ASP A 1 273 ? 18.239 1.952 -1.850 1.00 86.19 273 ASP A N 1
ATOM 2156 C CA . ASP A 1 273 ? 18.719 0.774 -1.121 1.00 86.19 273 ASP A CA 1
ATOM 2157 C C . ASP A 1 273 ? 18.742 0.992 0.392 1.00 86.19 273 ASP A C 1
ATOM 2159 O O . ASP A 1 273 ? 18.517 0.049 1.154 1.00 86.19 273 ASP A O 1
ATOM 2163 N N . GLU A 1 274 ? 18.950 2.228 0.848 1.00 93.00 274 GLU A N 1
ATOM 2164 C CA . GLU A 1 274 ? 18.844 2.579 2.263 1.00 93.00 274 GLU A CA 1
ATOM 2165 C C . GLU A 1 274 ? 17.392 2.488 2.750 1.00 93.00 274 GLU A C 1
ATOM 2167 O O . GLU A 1 274 ? 17.129 1.872 3.789 1.00 93.00 274 GLU A O 1
ATOM 2172 N N . ILE A 1 275 ? 16.443 3.018 1.966 1.00 93.19 275 ILE A N 1
ATOM 2173 C CA . ILE A 1 275 ? 14.999 2.899 2.233 1.00 93.19 275 ILE A CA 1
ATOM 2174 C C . ILE A 1 275 ? 14.605 1.420 2.292 1.00 93.19 275 ILE A C 1
ATOM 2176 O O . ILE A 1 275 ? 14.003 0.972 3.272 1.00 93.19 275 ILE A O 1
ATOM 2180 N N . TYR A 1 276 ? 14.993 0.649 1.273 1.00 91.50 276 TYR A N 1
ATOM 2181 C CA . TYR A 1 276 ? 14.728 -0.785 1.202 1.00 91.50 276 TYR A CA 1
ATOM 2182 C C . TYR A 1 276 ? 15.296 -1.528 2.417 1.00 91.50 276 TYR A C 1
ATOM 2184 O O . TYR A 1 276 ? 14.567 -2.243 3.104 1.00 91.50 276 TYR A O 1
ATOM 2192 N N . SER A 1 277 ? 16.576 -1.313 2.732 1.00 93.38 277 SER A N 1
ATOM 2193 C CA . SER A 1 277 ? 17.259 -1.982 3.844 1.00 93.38 277 SER A CA 1
ATOM 2194 C C . SER A 1 277 ? 16.608 -1.661 5.186 1.00 93.38 277 SER A C 1
ATOM 2196 O O . SER A 1 277 ? 16.469 -2.546 6.034 1.00 93.38 277 SER A O 1
ATOM 2198 N N . ARG A 1 278 ? 16.163 -0.412 5.377 1.00 96.25 278 ARG A N 1
ATOM 2199 C CA . ARG A 1 278 ? 15.462 0.008 6.592 1.00 96.25 278 ARG A CA 1
ATOM 2200 C C . ARG A 1 278 ? 14.114 -0.694 6.736 1.00 96.25 278 ARG A C 1
ATOM 2202 O O . ARG A 1 278 ? 13.848 -1.262 7.794 1.00 96.25 278 ARG A O 1
ATOM 2209 N N . ILE A 1 279 ? 13.286 -0.682 5.688 1.00 96.19 279 ILE A N 1
ATOM 2210 C CA . ILE A 1 279 ? 11.963 -1.328 5.700 1.00 96.19 279 ILE A CA 1
ATOM 2211 C C . ILE A 1 279 ? 12.121 -2.839 5.894 1.00 96.19 279 ILE A C 1
ATOM 2213 O O . ILE A 1 279 ? 11.426 -3.423 6.727 1.00 96.19 279 ILE A O 1
ATOM 2217 N N . TRP A 1 280 ? 13.064 -3.462 5.181 1.00 95.00 280 TRP A N 1
ATOM 2218 C CA . TRP A 1 280 ? 13.385 -4.881 5.317 1.00 95.00 280 TRP A CA 1
ATOM 2219 C C . TRP A 1 280 ? 13.760 -5.225 6.756 1.00 95.00 280 TRP A C 1
ATOM 2221 O O . TRP A 1 280 ? 13.118 -6.073 7.373 1.00 95.00 280 TRP A O 1
ATOM 2231 N N . TYR A 1 281 ? 14.741 -4.526 7.334 1.00 95.62 281 TYR A N 1
ATOM 2232 C CA . TYR A 1 281 ? 15.188 -4.770 8.704 1.00 95.62 281 TYR A CA 1
ATOM 2233 C C . TYR A 1 281 ? 14.040 -4.659 9.717 1.00 95.62 281 TYR A C 1
ATOM 2235 O O . TYR A 1 281 ? 13.854 -5.556 10.543 1.00 95.62 281 TYR A O 1
ATOM 2243 N N . THR A 1 282 ? 13.232 -3.597 9.640 1.00 95.81 282 THR A N 1
ATOM 2244 C CA . THR A 1 282 ? 12.102 -3.411 10.559 1.00 95.81 282 THR A CA 1
ATOM 2245 C C . THR A 1 282 ? 11.014 -4.470 10.352 1.00 95.81 282 THR A C 1
ATOM 2247 O O . THR A 1 282 ? 10.448 -4.955 11.331 1.00 95.81 282 THR A O 1
ATOM 2250 N N . SER A 1 283 ? 10.766 -4.899 9.111 1.00 96.00 283 SER A N 1
ATOM 2251 C CA . SER A 1 283 ? 9.843 -5.999 8.802 1.00 96.00 283 SER A CA 1
ATOM 2252 C C . SER A 1 283 ? 10.330 -7.330 9.381 1.00 96.00 283 SER A C 1
ATOM 2254 O O . SER A 1 283 ? 9.569 -8.025 10.052 1.00 96.00 283 SER A O 1
ATOM 2256 N N . GLN A 1 284 ? 11.612 -7.665 9.221 1.00 94.94 284 GLN A N 1
ATOM 2257 C CA . GLN A 1 284 ? 12.190 -8.881 9.801 1.00 94.94 284 GLN A CA 1
ATOM 2258 C C . GLN A 1 284 ? 12.151 -8.860 11.333 1.00 94.94 284 GLN A C 1
ATOM 2260 O O . GLN A 1 284 ? 11.842 -9.874 11.964 1.00 94.94 284 GLN A O 1
ATOM 2265 N N . LYS A 1 285 ? 12.407 -7.698 11.944 1.00 94.00 285 LYS A N 1
ATOM 2266 C CA . LYS A 1 285 ? 12.285 -7.522 13.393 1.00 94.00 285 LYS A CA 1
ATOM 2267 C C . LYS A 1 285 ? 10.846 -7.747 13.862 1.00 94.00 285 LYS A C 1
ATOM 2269 O O . LYS A 1 285 ? 10.642 -8.479 14.826 1.00 94.00 285 LYS A O 1
ATOM 2274 N N . ALA A 1 286 ? 9.858 -7.207 13.153 1.00 94.31 286 ALA A N 1
ATOM 2275 C CA . ALA A 1 286 ? 8.448 -7.440 13.457 1.00 94.31 286 ALA A CA 1
ATOM 2276 C C . ALA A 1 286 ? 8.068 -8.930 13.324 1.00 94.31 286 ALA A C 1
ATOM 2278 O O . ALA A 1 286 ? 7.426 -9.479 14.219 1.00 94.31 286 ALA A O 1
ATOM 2279 N N . LEU A 1 287 ? 8.545 -9.625 12.284 1.00 94.12 287 LEU A N 1
ATOM 2280 C CA . LEU A 1 287 ? 8.318 -11.068 12.108 1.00 94.12 287 LEU A CA 1
ATOM 2281 C C . LEU A 1 287 ? 8.899 -11.919 13.243 1.00 94.12 287 LEU A C 1
ATOM 2283 O O . LEU A 1 287 ? 8.339 -12.965 13.564 1.00 94.12 287 LEU A O 1
ATOM 2287 N N . SER A 1 288 ? 9.996 -11.480 13.868 1.00 93.56 288 SER A N 1
ATOM 2288 C CA . SER A 1 288 ? 10.601 -12.207 14.992 1.00 93.56 288 SER A CA 1
ATOM 2289 C C . SER A 1 288 ? 9.701 -12.270 16.232 1.00 93.56 288 SER A C 1
ATOM 2291 O O . SER A 1 288 ? 9.860 -13.166 17.060 1.00 93.56 288 SER A O 1
ATOM 2293 N N . ASN A 1 289 ? 8.738 -11.348 16.362 1.00 90.25 289 ASN A N 1
ATOM 2294 C CA . ASN A 1 289 ? 7.803 -11.312 17.478 1.00 90.25 289 ASN A CA 1
ATOM 2295 C C . ASN A 1 289 ? 6.402 -10.868 17.036 1.00 90.25 289 ASN A C 1
ATOM 2297 O O . ASN A 1 289 ? 5.986 -9.734 17.268 1.00 90.25 289 ASN A O 1
ATOM 2301 N N . LEU A 1 290 ? 5.650 -11.804 16.454 1.00 90.12 290 LEU A N 1
ATOM 2302 C CA . LEU A 1 290 ? 4.282 -11.571 15.976 1.00 90.12 290 LEU A CA 1
ATOM 2303 C C . LEU A 1 290 ? 3.287 -11.179 17.083 1.00 90.12 290 LEU A C 1
ATOM 2305 O O . LEU A 1 290 ? 2.234 -10.627 16.778 1.00 90.12 290 LEU A O 1
ATOM 2309 N N . ASN A 1 291 ? 3.621 -11.412 18.358 1.00 86.50 291 ASN A N 1
ATOM 2310 C CA . ASN A 1 291 ? 2.781 -11.025 19.496 1.00 86.50 291 ASN A CA 1
ATOM 2311 C C . ASN A 1 291 ? 2.887 -9.532 19.840 1.00 86.50 291 ASN A C 1
ATOM 2313 O O . ASN A 1 291 ? 2.167 -9.056 20.717 1.00 86.50 291 ASN A O 1
ATOM 2317 N N . LYS A 1 292 ? 3.797 -8.790 19.199 1.00 87.06 292 LYS A N 1
ATOM 2318 C CA . LYS A 1 292 ? 3.965 -7.350 19.405 1.00 87.06 292 LYS A CA 1
ATOM 2319 C C . LYS A 1 292 ? 3.772 -6.603 18.098 1.00 87.06 292 LYS A C 1
ATOM 2321 O O . LYS A 1 292 ? 4.338 -6.970 17.075 1.00 87.06 292 LYS A O 1
ATOM 2326 N N . ILE A 1 293 ? 3.002 -5.523 18.150 1.00 89.19 293 ILE A N 1
ATOM 2327 C CA . ILE A 1 293 ? 2.886 -4.582 17.036 1.00 89.19 293 ILE A CA 1
ATOM 2328 C C . ILE A 1 293 ? 4.146 -3.707 17.018 1.00 89.19 293 ILE A C 1
ATOM 2330 O O . ILE A 1 293 ? 4.640 -3.294 18.071 1.00 89.19 293 ILE A O 1
ATOM 2334 N N . SER A 1 294 ? 4.668 -3.427 15.827 1.00 92.88 294 SER A N 1
ATOM 2335 C CA . SER A 1 294 ? 5.808 -2.529 15.614 1.00 92.88 294 SER A CA 1
ATOM 2336 C C . SER A 1 294 ? 5.433 -1.438 14.627 1.00 92.88 294 SER A C 1
ATOM 2338 O O . SER A 1 294 ? 4.716 -1.697 13.663 1.00 92.88 294 SER A O 1
ATOM 2340 N N . TRP A 1 295 ? 5.925 -0.222 14.844 1.00 95.38 295 TRP A N 1
ATOM 2341 C CA . TRP A 1 295 ? 5.694 0.919 13.962 1.00 95.38 295 TRP A CA 1
ATOM 2342 C C . TRP A 1 295 ? 7.000 1.374 13.309 1.00 95.38 295 TRP A C 1
ATOM 2344 O O . TRP A 1 295 ? 8.041 1.461 13.964 1.00 95.38 295 TRP A O 1
ATOM 2354 N N . LEU A 1 296 ? 6.929 1.696 12.019 1.00 97.06 296 LEU A N 1
ATOM 2355 C CA . LEU A 1 296 ? 7.968 2.399 11.273 1.00 97.06 296 LEU A CA 1
ATOM 2356 C C . LEU A 1 296 ? 7.414 3.753 10.834 1.00 97.06 296 LEU A C 1
ATOM 2358 O O . LEU A 1 296 ? 6.435 3.805 10.094 1.00 97.06 296 LEU A O 1
ATOM 2362 N N . PHE A 1 297 ? 8.034 4.837 11.286 1.00 97.62 297 PHE A N 1
ATOM 2363 C CA . PHE A 1 297 ? 7.682 6.197 10.899 1.00 97.62 297 PHE A CA 1
ATOM 2364 C C . PHE A 1 297 ? 8.724 6.750 9.927 1.00 97.62 297 PHE A C 1
ATOM 2366 O O . PHE A 1 297 ? 9.889 6.912 10.291 1.00 97.62 297 PHE A O 1
ATOM 2373 N N . LEU A 1 298 ? 8.295 7.000 8.692 1.00 96.75 298 LEU A N 1
ATOM 2374 C CA . LEU A 1 298 ? 9.090 7.603 7.627 1.00 96.75 298 LEU A CA 1
ATOM 2375 C C . LEU A 1 298 ? 8.888 9.120 7.673 1.00 96.75 298 LEU A C 1
ATOM 2377 O O . LEU A 1 298 ? 7.827 9.615 7.294 1.00 96.75 298 LEU A O 1
ATOM 2381 N N . ASP A 1 299 ? 9.873 9.852 8.176 1.00 95.19 299 ASP A N 1
ATOM 2382 C CA . ASP A 1 299 ? 9.788 11.308 8.296 1.00 95.19 299 ASP A CA 1
ATOM 2383 C C . ASP A 1 299 ? 10.313 11.982 7.023 1.00 95.19 299 ASP A C 1
ATOM 2385 O O . ASP A 1 299 ? 11.240 11.477 6.393 1.00 95.19 299 ASP A O 1
ATOM 2389 N N . GLU A 1 300 ? 9.718 13.117 6.659 1.00 92.25 300 GLU A N 1
ATOM 2390 C CA . GLU A 1 300 ? 10.115 13.948 5.510 1.00 92.25 300 GLU A CA 1
ATOM 2391 C C . GLU A 1 300 ? 10.180 13.213 4.153 1.00 92.25 300 GLU A C 1
ATOM 2393 O O . GLU A 1 300 ? 11.062 13.459 3.329 1.00 92.25 300 GLU A O 1
ATOM 2398 N N . ILE A 1 301 ? 9.215 12.328 3.872 1.00 92.25 301 ILE A N 1
ATOM 2399 C CA . ILE A 1 301 ? 9.248 11.439 2.692 1.00 92.25 301 ILE A CA 1
ATOM 2400 C C . ILE A 1 301 ? 9.361 12.173 1.350 1.00 92.25 301 ILE A C 1
ATOM 2402 O O . ILE A 1 301 ? 9.915 11.629 0.396 1.00 92.25 301 ILE A O 1
ATOM 2406 N N . ASN A 1 302 ? 8.830 13.395 1.261 1.00 89.06 302 ASN A N 1
ATOM 2407 C CA . ASN A 1 302 ? 8.807 14.188 0.032 1.00 89.06 302 ASN A CA 1
ATOM 2408 C C . ASN A 1 302 ? 10.114 14.937 -0.249 1.00 89.06 302 ASN A C 1
ATOM 2410 O O . ASN A 1 302 ? 10.166 15.711 -1.199 1.00 89.06 302 ASN A O 1
ATOM 2414 N N . THR A 1 303 ? 11.163 14.702 0.539 1.00 87.56 303 THR A N 1
ATOM 2415 C CA . THR A 1 303 ? 12.509 15.227 0.271 1.00 87.56 303 THR A CA 1
ATOM 2416 C C . THR A 1 303 ? 13.330 14.338 -0.667 1.00 87.56 303 THR A C 1
ATOM 2418 O O . THR A 1 303 ? 14.344 14.802 -1.183 1.00 87.56 303 THR A O 1
ATOM 2421 N N . CYS A 1 304 ? 12.919 13.085 -0.903 1.00 85.25 304 CYS A N 1
ATOM 2422 C CA . CYS A 1 304 ? 13.614 12.143 -1.786 1.00 85.25 304 CYS A CA 1
ATOM 2423 C C . CYS A 1 304 ? 12.874 11.912 -3.112 1.00 85.25 304 CYS A C 1
ATOM 2425 O O . CYS A 1 304 ? 11.667 12.127 -3.227 1.00 85.25 304 CYS A O 1
ATOM 2427 N N . GLU A 1 305 ? 13.589 11.381 -4.105 1.00 81.19 305 GLU A N 1
ATOM 2428 C CA . GLU A 1 305 ? 13.029 11.044 -5.424 1.00 81.19 305 GLU A CA 1
ATOM 2429 C C . GLU A 1 305 ? 12.316 9.675 -5.452 1.00 81.19 305 GLU A C 1
ATOM 2431 O O . GLU A 1 305 ? 11.664 9.315 -6.433 1.00 81.19 305 GLU A O 1
ATOM 2436 N N . HIS A 1 306 ? 12.386 8.903 -4.363 1.00 84.38 306 HIS A N 1
ATOM 2437 C CA . HIS A 1 306 ? 11.903 7.518 -4.289 1.00 84.38 306 HIS A CA 1
ATOM 2438 C C . HIS A 1 306 ? 10.465 7.389 -3.747 1.00 84.38 306 HIS A C 1
ATOM 2440 O O . HIS A 1 306 ? 10.084 6.355 -3.192 1.00 84.38 306 HIS A O 1
ATOM 2446 N N . LEU A 1 307 ? 9.628 8.415 -3.937 1.00 84.69 307 LEU A N 1
ATOM 2447 C CA . LEU A 1 307 ? 8.233 8.432 -3.471 1.00 84.69 307 LEU A CA 1
ATOM 2448 C C . LEU A 1 307 ? 7.392 7.260 -4.000 1.00 84.69 307 LEU A C 1
ATOM 2450 O O . LEU A 1 307 ? 6.504 6.788 -3.295 1.00 84.69 307 LEU A O 1
ATOM 2454 N N . GLY A 1 308 ? 7.684 6.746 -5.201 1.00 78.31 308 GLY A N 1
ATOM 2455 C CA . GLY A 1 308 ? 6.998 5.571 -5.759 1.00 78.31 308 GLY A CA 1
ATOM 2456 C C . GLY A 1 308 ? 7.216 4.290 -4.941 1.00 78.31 308 GLY A C 1
ATOM 2457 O O . GLY A 1 308 ? 6.275 3.519 -4.721 1.00 78.31 308 GLY A O 1
ATOM 2458 N N . LEU A 1 309 ? 8.431 4.084 -4.418 1.00 83.12 309 LEU A N 1
ATOM 2459 C CA . LEU A 1 309 ? 8.742 2.964 -3.524 1.00 83.12 309 LEU A CA 1
ATOM 2460 C C . LEU A 1 309 ? 8.018 3.121 -2.181 1.00 83.12 309 LEU A C 1
ATOM 2462 O O . LEU A 1 309 ? 7.455 2.162 -1.658 1.00 83.12 309 LEU A O 1
ATOM 2466 N N . ILE A 1 310 ? 7.996 4.334 -1.630 1.00 90.38 310 ILE A N 1
ATOM 2467 C CA . ILE A 1 310 ? 7.327 4.620 -0.354 1.00 90.38 310 ILE A CA 1
ATOM 2468 C C . ILE A 1 310 ? 5.812 4.433 -0.490 1.00 90.38 310 ILE A C 1
ATOM 2470 O O . ILE A 1 310 ? 5.200 3.745 0.325 1.00 90.38 310 ILE A O 1
ATOM 2474 N N . ALA A 1 311 ? 5.209 4.985 -1.545 1.00 85.62 311 ALA A N 1
ATOM 2475 C CA . ALA A 1 311 ? 3.779 4.872 -1.806 1.00 85.62 311 ALA A CA 1
ATOM 2476 C C . ALA A 1 311 ? 3.346 3.412 -1.992 1.00 85.62 311 ALA A C 1
ATOM 2478 O O . ALA A 1 311 ? 2.389 2.976 -1.356 1.00 85.62 311 ALA A O 1
ATOM 2479 N N . SER A 1 312 ? 4.075 2.634 -2.799 1.00 80.38 312 SER A N 1
ATOM 2480 C CA . SER A 1 312 ? 3.789 1.202 -2.983 1.00 80.38 312 SER A CA 1
ATOM 2481 C C . SER A 1 312 ? 3.926 0.414 -1.677 1.00 80.38 312 SER A C 1
ATOM 2483 O O . SER A 1 312 ? 3.044 -0.376 -1.335 1.00 80.38 312 SER A O 1
ATOM 2485 N N . THR A 1 313 ? 4.965 0.708 -0.890 1.00 89.75 313 THR A N 1
ATOM 2486 C CA . THR A 1 313 ? 5.187 0.094 0.423 1.00 89.75 313 THR A CA 1
ATOM 2487 C C . THR A 1 313 ? 4.022 0.365 1.378 1.00 89.75 313 THR A C 1
ATOM 2489 O O . THR A 1 313 ? 3.521 -0.566 2.009 1.00 89.75 313 THR A O 1
ATOM 2492 N N . ILE A 1 314 ? 3.572 1.617 1.488 1.00 91.12 314 ILE A N 1
ATOM 2493 C CA . ILE A 1 314 ? 2.504 2.006 2.417 1.00 91.12 314 ILE A CA 1
ATOM 2494 C C . ILE A 1 314 ? 1.144 1.473 1.943 1.00 91.12 314 ILE A C 1
ATOM 2496 O O . ILE A 1 314 ? 0.408 0.889 2.736 1.00 91.12 314 ILE A O 1
ATOM 2500 N N . CYS A 1 315 ? 0.808 1.651 0.663 1.00 85.50 315 CYS A N 1
ATOM 2501 C CA . CYS A 1 315 ? -0.515 1.319 0.132 1.00 85.50 315 CYS A CA 1
ATOM 2502 C C . CYS A 1 315 ? -0.721 -0.186 -0.069 1.00 85.50 315 CYS A C 1
ATOM 2504 O O . CYS A 1 315 ? -1.794 -0.701 0.234 1.00 85.50 315 CYS A O 1
ATOM 2506 N N . HIS A 1 316 ? 0.290 -0.900 -0.570 1.00 83.19 316 HIS A N 1
ATOM 2507 C CA . HIS A 1 316 ? 0.167 -2.318 -0.929 1.00 83.19 316 HIS A CA 1
ATOM 2508 C C . HIS A 1 316 ? 0.829 -3.259 0.076 1.00 83.19 316 HIS A C 1
ATOM 2510 O O . HIS A 1 316 ? 0.741 -4.480 -0.070 1.00 83.19 316 HIS A O 1
ATOM 2516 N N . ARG A 1 317 ? 1.492 -2.717 1.108 1.00 89.00 317 ARG A N 1
ATOM 2517 C CA . ARG A 1 317 ? 2.257 -3.498 2.091 1.00 89.00 317 ARG A CA 1
ATOM 2518 C C . ARG A 1 317 ? 3.273 -4.427 1.428 1.00 89.00 317 ARG A C 1
ATOM 2520 O O . ARG A 1 317 ? 3.506 -5.549 1.886 1.00 89.00 317 ARG A O 1
ATOM 2527 N N . PHE A 1 318 ? 3.880 -3.940 0.353 1.00 84.06 318 PHE A N 1
ATOM 2528 C CA . PHE A 1 318 ? 4.852 -4.661 -0.452 1.00 84.06 318 PHE A CA 1
ATOM 2529 C C . PHE A 1 318 ? 6.001 -3.724 -0.816 1.00 84.06 318 PHE A C 1
ATOM 2531 O O . PHE A 1 318 ? 5.760 -2.626 -1.307 1.00 84.06 318 PHE A O 1
ATOM 2538 N N . CYS A 1 319 ? 7.237 -4.142 -0.561 1.00 85.12 319 CYS A N 1
ATOM 2539 C CA . CYS A 1 319 ? 8.435 -3.354 -0.833 1.00 85.12 319 CYS A CA 1
ATOM 2540 C C . CYS A 1 319 ? 9.350 -4.157 -1.759 1.00 85.12 319 CYS A C 1
ATOM 2542 O O . CYS A 1 319 ? 9.856 -5.200 -1.357 1.00 85.12 319 CYS A O 1
ATOM 2544 N N . LYS A 1 320 ? 9.532 -3.679 -2.998 1.00 77.94 320 LYS A N 1
ATOM 2545 C CA . LYS A 1 320 ? 10.263 -4.339 -4.099 1.00 77.94 320 LYS A CA 1
ATOM 2546 C C . LYS A 1 320 ? 9.852 -5.793 -4.355 1.00 77.94 320 LYS A C 1
ATOM 2548 O O . LYS A 1 320 ? 9.077 -6.037 -5.268 1.00 77.94 320 LYS A O 1
ATOM 2553 N N . ASP A 1 321 ? 10.404 -6.737 -3.608 1.00 75.88 321 ASP A N 1
ATOM 2554 C CA . ASP A 1 321 ? 10.313 -8.185 -3.785 1.00 75.88 321 ASP A CA 1
ATOM 2555 C C . ASP A 1 321 ? 9.722 -8.916 -2.565 1.00 75.88 321 ASP A C 1
ATOM 2557 O O . ASP A 1 321 ? 9.538 -10.134 -2.616 1.00 75.88 321 ASP A O 1
ATOM 2561 N N . PHE A 1 322 ? 9.362 -8.203 -1.489 1.00 80.75 322 PHE A N 1
ATOM 2562 C CA . PHE A 1 322 ? 8.805 -8.818 -0.284 1.00 80.75 322 PHE A CA 1
ATOM 2563 C C . PHE A 1 322 ? 7.537 -8.139 0.245 1.00 80.75 322 PHE A C 1
ATOM 2565 O O . PHE A 1 322 ? 7.332 -6.928 0.145 1.00 80.75 322 PHE A O 1
ATOM 2572 N N . LYS A 1 323 ? 6.683 -8.950 0.882 1.00 86.69 323 LYS A N 1
ATOM 2573 C CA . LYS A 1 323 ? 5.497 -8.490 1.611 1.00 86.69 323 LYS A CA 1
ATOM 2574 C C . LYS A 1 323 ? 5.875 -8.134 3.047 1.00 86.69 323 LYS A C 1
ATOM 2576 O O . LYS A 1 323 ? 6.566 -8.901 3.713 1.00 86.69 323 LYS A O 1
ATOM 2581 N N . LEU A 1 324 ? 5.384 -6.999 3.533 1.00 92.88 324 LEU A N 1
ATOM 2582 C CA . LEU A 1 324 ? 5.642 -6.528 4.892 1.00 92.88 324 LEU A CA 1
ATOM 2583 C C . LEU A 1 324 ? 5.031 -7.465 5.939 1.00 92.88 324 LEU A C 1
ATOM 2585 O O . LEU A 1 324 ? 3.944 -8.017 5.738 1.00 92.88 324 LEU A O 1
ATOM 2589 N N . ALA A 1 325 ? 5.696 -7.562 7.092 1.00 93.88 325 ALA A N 1
ATOM 2590 C CA . ALA A 1 325 ? 5.205 -8.283 8.263 1.00 93.88 325 ALA A CA 1
ATOM 2591 C C . ALA A 1 325 ? 3.770 -7.855 8.626 1.00 93.88 325 ALA A C 1
ATOM 2593 O O . ALA A 1 325 ? 3.481 -6.657 8.607 1.00 93.88 325 ALA A O 1
ATOM 2594 N N . PRO A 1 326 ? 2.860 -8.779 8.981 1.00 91.56 326 PRO A N 1
ATOM 2595 C CA . PRO A 1 326 ? 1.460 -8.440 9.254 1.00 91.56 326 PRO A CA 1
ATOM 2596 C C . PRO A 1 326 ? 1.285 -7.525 10.477 1.00 91.56 326 PRO A C 1
ATOM 2598 O O . PRO A 1 326 ? 0.346 -6.740 10.518 1.00 91.56 326 PRO A O 1
ATOM 2601 N N . ASN A 1 327 ? 2.211 -7.580 11.435 1.00 91.88 327 ASN A N 1
ATOM 2602 C CA . ASN A 1 327 ? 2.234 -6.790 12.669 1.00 91.88 327 ASN A CA 1
ATOM 2603 C C . ASN A 1 327 ? 3.071 -5.495 12.577 1.00 91.88 327 ASN A C 1
ATOM 2605 O O . ASN A 1 327 ? 3.298 -4.844 13.597 1.00 91.88 327 ASN A O 1
ATOM 2609 N N . LEU A 1 328 ? 3.542 -5.114 11.383 1.00 94.81 328 LEU A N 1
ATOM 2610 C CA . LEU A 1 328 ? 4.237 -3.844 11.148 1.00 94.81 328 LEU A CA 1
ATOM 2611 C C . LEU A 1 328 ? 3.260 -2.779 10.629 1.00 94.81 328 LEU A C 1
ATOM 2613 O O . LEU A 1 328 ? 2.647 -2.973 9.583 1.00 94.81 328 LEU A O 1
ATOM 2617 N N . ALA A 1 329 ? 3.135 -1.633 11.287 1.00 93.69 329 ALA A N 1
ATOM 2618 C CA . ALA A 1 329 ? 2.453 -0.470 10.715 1.00 93.69 329 ALA A CA 1
ATOM 2619 C C . ALA A 1 329 ? 3.481 0.525 10.171 1.00 93.69 329 ALA A C 1
ATOM 2621 O O . ALA A 1 329 ? 4.461 0.828 10.851 1.00 93.69 329 ALA A O 1
ATOM 2622 N N . ILE A 1 330 ? 3.254 1.042 8.962 1.00 95.12 330 ILE A N 1
ATOM 2623 C CA . ILE A 1 330 ? 4.066 2.125 8.406 1.00 95.12 330 ILE A CA 1
ATOM 2624 C C . ILE A 1 330 ? 3.252 3.407 8.426 1.00 95.12 330 ILE A C 1
ATOM 2626 O O . ILE A 1 330 ? 2.135 3.461 7.915 1.00 95.12 330 ILE A O 1
ATOM 2630 N N . LEU A 1 331 ? 3.847 4.426 9.021 1.00 95.94 331 LEU A N 1
ATOM 2631 C CA . LEU A 1 331 ? 3.358 5.787 9.052 1.00 95.94 331 LEU A CA 1
ATOM 2632 C C . LEU A 1 331 ? 4.355 6.661 8.307 1.00 95.94 331 LEU A C 1
ATOM 2634 O O . LEU A 1 331 ? 5.554 6.382 8.318 1.00 95.94 331 LEU A O 1
ATOM 2638 N N . ALA A 1 332 ? 3.880 7.737 7.699 1.00 96.12 332 ALA A N 1
ATOM 2639 C CA . ALA A 1 332 ? 4.762 8.683 7.044 1.00 96.12 332 ALA A CA 1
ATOM 2640 C C . ALA A 1 332 ? 4.383 10.131 7.335 1.00 96.12 332 ALA A C 1
ATOM 2642 O O . ALA A 1 332 ? 3.231 10.433 7.650 1.00 96.12 332 ALA A O 1
ATOM 2643 N N . ALA A 1 333 ? 5.351 11.029 7.202 1.00 95.19 333 ALA A N 1
ATOM 2644 C CA . ALA A 1 333 ? 5.125 12.460 7.237 1.00 95.19 333 ALA A CA 1
ATOM 2645 C C . ALA A 1 333 ? 5.774 13.160 6.047 1.00 95.19 333 ALA A C 1
ATOM 2647 O O . ALA A 1 333 ? 6.829 12.755 5.561 1.00 95.19 333 ALA A O 1
ATOM 2648 N N . CYS A 1 334 ? 5.125 14.222 5.582 1.00 93.12 334 CYS A N 1
ATOM 2649 C CA . CYS A 1 334 ? 5.617 15.068 4.503 1.00 93.12 334 CYS A CA 1
ATOM 2650 C C . CYS A 1 334 ? 5.453 16.547 4.860 1.00 93.12 334 CYS A C 1
ATOM 2652 O O . CYS A 1 334 ? 4.530 16.937 5.582 1.00 93.12 334 CYS A O 1
ATOM 2654 N N . ASN A 1 335 ? 6.343 17.376 4.329 1.00 88.00 335 ASN A N 1
ATOM 2655 C CA . ASN A 1 335 ? 6.230 18.825 4.435 1.00 88.00 335 ASN A CA 1
ATOM 2656 C C . ASN A 1 335 ? 5.282 19.354 3.336 1.00 88.00 335 ASN A C 1
ATOM 2658 O O . ASN A 1 335 ? 5.198 18.727 2.275 1.00 88.00 335 ASN A O 1
ATOM 2662 N N . PRO A 1 336 ? 4.534 20.445 3.578 1.00 87.25 336 PRO A N 1
ATOM 2663 C CA . PRO A 1 336 ? 3.698 21.074 2.555 1.00 87.25 336 PRO A CA 1
ATOM 2664 C C . PRO A 1 336 ? 4.547 21.576 1.374 1.00 87.25 336 PRO A C 1
ATOM 2666 O O . PRO A 1 336 ? 5.748 21.800 1.529 1.00 87.25 336 PRO A O 1
ATOM 2669 N N . TYR A 1 337 ? 3.907 21.697 0.207 1.00 71.06 337 TYR A N 1
ATOM 2670 C CA . TYR A 1 337 ? 4.522 22.159 -1.044 1.00 71.06 337 TYR A CA 1
ATOM 2671 C C . TYR A 1 337 ? 4.653 23.676 -1.121 1.00 71.06 337 TYR A C 1
ATOM 2673 O O . TYR A 1 337 ? 3.719 24.362 -0.644 1.00 71.06 337 TYR A O 1
#

Secondary structure (DSSP, 8-state):
-TTSSHHHHHHHHHHHTT-EEEEEEEEES--HHHHHHHHHHT---TTEEEEEEEEEES-HHHHHHHHHIIIIISEEEETTEEEE---S-EEEEE---GGGHHHHH-HHHHTSPP------GGGG------TTSHHHHHHHHHHHHHTT-TTT----SSSTTPPPPPPHHHHHHHHHHHTT--HHHHHHHHHHHTTSS-----HHHHHHHTTTS---HHHHHHHHHHHHHHHTT--EEEE--TTSSHHHHHHHHHHHTT-EEEEEE--TT--HHHHHHHHHHHHHHHHHTTTS-EEEEEESGGGSS-HHHHHHHHHHSEETTEEPPTTEEEEEEE---

Solvent-accessible surface area (backbone atoms only — not comparable to full-atom values): 19806 Å² total; per-residue (Å²): 122,86,91,72,47,66,70,62,48,51,50,55,52,29,52,75,70,68,28,46,78,45,81,46,79,45,56,31,76,72,50,72,57,63,51,45,54,51,57,59,70,64,66,69,40,69,56,31,23,44,30,39,39,35,50,68,53,74,45,49,60,66,47,24,54,49,48,38,32,37,71,74,70,34,33,45,74,48,92,94,46,72,41,65,67,58,43,91,42,77,48,80,47,73,56,90,45,80,92,42,52,63,62,70,50,22,58,55,65,64,76,48,93,79,86,80,86,75,78,60,68,56,77,67,56,86,67,70,72,50,40,74,36,72,67,33,48,52,42,48,54,53,50,32,54,77,65,73,42,58,91,78,51,86,86,38,61,63,72,96,76,32,56,78,57,65,51,64,64,56,45,35,51,46,57,68,65,59,75,65,76,49,71,66,59,57,51,51,51,50,54,56,63,69,62,57,86,82,80,86,68,64,70,74,59,59,62,69,47,63,79,75,52,88,86,43,73,68,57,50,51,53,48,50,56,50,51,53,30,57,77,69,71,43,75,47,74,48,75,45,60,88,87,74,44,67,68,58,51,52,56,49,49,29,57,75,70,72,37,54,72,45,79,46,81,46,39,68,85,57,48,70,67,56,56,48,51,51,54,50,52,54,27,54,56,24,59,75,39,70,93,43,60,29,39,39,36,36,34,38,47,76,49,30,78,56,47,65,59,53,50,41,26,52,75,67,41,33,50,100,90,46,73,56,33,91,38,47,47,62,37,35,27,28,60,73,132

Nearest PDB structures (foldseek):
  8j07-assembly1_k9  TM=5.493E-01  e=9.266E-06  Homo sapiens
  7moq-assembly1_B  TM=5.004E-01  e=2.716E-06  Tetrahymena thermophila CU428
  8j07-assembly1_k8  TM=5.060E-01  e=3.472E-06  Homo sapiens
  4d80-assembly1_E  TM=6.700E-01  e=3.789E-03  Metallosphaera sedula
  7tdo-assembly1_A  TM=5.152E-01  e=9.238E-04  Thermotoga maritima

pLDDT: mean 84.12, std 13.12, range [40.19, 97.62]

Sequence (337 aa):
MPGAGKSELIESYAIKDVKRTVTFQISGPFNRLGLIERLIQLKLQRYHALYIDIGTVSDPFDLDIFLFQLIVFGYVSSGSTAYALTCDKIYIEIANSIQNTLCDALSTVASFPREHMKWKNYEDLKVSMEINSPMQVVCRFLKELDEDSLDDKDLFFNGPDAVKALTKLECKTIYATSSMLQTEELETLLIDLTREPDTYVPNKIAYEFRNTYVLTADNLLKMILISLRINTMIPVIIMGETGCGKTSLIQYLSKMCGIELNIFSIHAGTSEDEIYSRIWYTSQKALSNLNKISWLFLDEINTCEHLGLIASTICHRFCKDFKLAPNLAILAACNPY

Mean predicted aligned error: 10.45 Å

Organism: Mytilus edulis (NCBI:txid6550)

InterPro domains:
  IPR011704 ATPase, dynein-related, AAA domain [PF07728] (235-305)
  IPR027417 P-loop containing nucleoside triphosphate hydrolase [G3DSA:3.40.50.300] (166-337)
  IPR027417 P-loop containing nucleoside triphosphate hydrolase [SSF52540] (218-336)
  IPR031248 E3 ubiquitin-protein ligase RNF213 [PTHR22605] (206-337)

Foldseek 3Di:
DPPLCPVVVVCVVLVVVQAAEDEQEDFEEDDQVVSLVLLVVSVDAARHAYEYEYEHYPDLQVVLVQCCCCPVVQKDDDDPGIDGHRYDHYHYDYDDDDVCVSVVSNVNVVVDDDDDDDRPQLVSDDDDQQCPPPLQVVLVVLVCVVVVCPVPDDAACDDPPHDGGDDSVSSSVSCVVVPPPDPVVVLVVVVVVVPDPDDDDPPVLCVVLVVQDDDDSVLVVVLVVVVVCQVVLHAAEAEEAPPPCPVVSVVSSCVSVVAAEDEDEDAQPQDLVNVLVVQVVQQVVCVVCVVGAHEYEYEALVRYSVVVQVCCCSVVCDGSDDHGHPRYHYHYYHYDD